Protein AF-0000000076796412 (afdb_homodimer)

Radius of gyration: 19.04 Å; Cα contacts (8 Å, |Δi|>4): 740; chains: 2; bounding box: 42×54×44 Å

Structure (mmCIF, N/CA/C/O backbone):
data_AF-0000000076796412-model_v1
#
loop_
_entity.id
_entity.type
_entity.pdbx_description
1 polymer 'CREG-like beta-barrel domain-containing protein'
#
loop_
_atom_site.group_PDB
_atom_site.id
_atom_site.type_symbol
_atom_site.label_atom_id
_atom_site.label_alt_id
_atom_site.label_comp_id
_atom_site.label_asym_id
_atom_site.label_entity_id
_atom_site.label_seq_id
_atom_site.pdbx_PDB_ins_code
_atom_site.Cartn_x
_atom_site.Cartn_y
_atom_site.Cartn_z
_atom_site.occupanc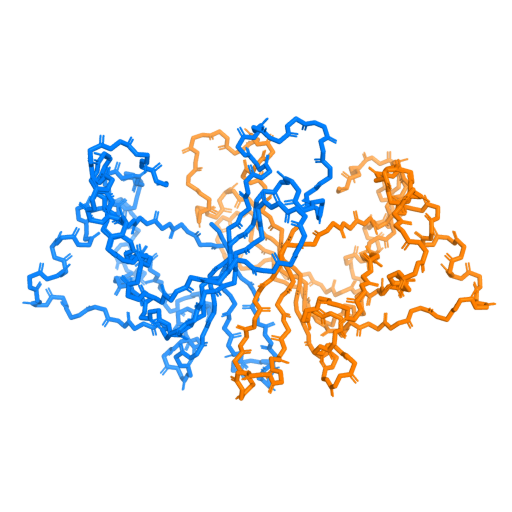y
_atom_site.B_iso_or_equiv
_atom_site.auth_seq_id
_atom_site.auth_comp_id
_atom_site.auth_asym_id
_atom_site.auth_atom_id
_atom_site.pdbx_PDB_model_num
ATOM 1 N N . GLY A 1 1 ? 1.766 3.371 6.395 1 97.88 1 GLY A N 1
ATOM 2 C CA . GLY A 1 1 ? 0.975 2.682 5.391 1 97.88 1 GLY A CA 1
ATOM 3 C C . GLY A 1 1 ? 1.394 3.018 3.969 1 97.88 1 GLY A C 1
ATOM 4 O O . GLY A 1 1 ? 2.555 3.344 3.721 1 97.88 1 GLY A O 1
ATOM 5 N N . THR A 1 2 ? 0.498 2.688 3 1 98.81 2 THR A N 1
ATOM 6 C CA . THR A 1 2 ? 0.72 2.988 1.59 1 98.81 2 THR A CA 1
ATOM 7 C C . THR A 1 2 ? -0.433 3.812 1.023 1 98.81 2 THR A C 1
ATOM 9 O O . THR A 1 2 ? -1.6 3.537 1.311 1 98.81 2 THR A O 1
ATOM 12 N N . SER A 1 3 ? -0.085 4.844 0.32 1 98.88 3 SER A N 1
ATOM 13 C CA . SER A 1 3 ? -1.086 5.684 -0.329 1 98.88 3 SER A CA 1
ATOM 14 C C . SER A 1 3 ? -0.836 5.781 -1.83 1 98.88 3 SER A C 1
ATOM 16 O O . SER A 1 3 ? 0.108 6.445 -2.266 1 98.88 3 SER A O 1
ATOM 18 N N . PRO A 1 4 ? -1.664 5.137 -2.598 1 98.94 4 PRO A N 1
ATOM 19 C CA . PRO A 1 4 ? -1.533 5.254 -4.051 1 98.94 4 PRO A CA 1
ATOM 20 C C . PRO A 1 4 ? -2.238 6.488 -4.609 1 98.94 4 PRO A C 1
ATOM 22 O O . PRO A 1 4 ? -3.273 6.902 -4.086 1 98.94 4 PRO A O 1
ATOM 25 N N . THR A 1 5 ? -1.705 7.059 -5.621 1 98.88 5 THR A N 1
ATOM 26 C CA . THR A 1 5 ? -2.275 8.18 -6.355 1 98.88 5 THR A CA 1
ATOM 27 C C . THR A 1 5 ? -2.418 7.848 -7.836 1 98.88 5 THR A C 1
ATOM 29 O O . THR A 1 5 ? -1.925 6.812 -8.297 1 98.88 5 THR A O 1
ATOM 32 N N . ILE A 1 6 ? -3.209 8.633 -8.523 1 98.69 6 ILE A N 1
ATOM 33 C CA . ILE A 1 6 ? -3.279 8.555 -9.984 1 98.69 6 ILE A CA 1
ATOM 34 C C . ILE A 1 6 ? -2.057 9.227 -10.594 1 98.69 6 ILE A C 1
ATOM 36 O O . ILE A 1 6 ? -1.914 10.453 -10.516 1 98.69 6 ILE A O 1
ATOM 40 N N . SER A 1 7 ? -1.205 8.469 -11.242 1 98.69 7 SER A N 1
ATOM 41 C CA . SER A 1 7 ? 0.1 8.969 -11.656 1 98.69 7 SER A CA 1
ATOM 42 C C . SER A 1 7 ? -0.014 9.828 -12.914 1 98.69 7 SER A C 1
ATOM 44 O O . SER A 1 7 ? -0.487 9.359 -13.953 1 98.69 7 SER A O 1
ATOM 46 N N . SER A 1 8 ? 0.47 11.031 -12.844 1 97.44 8 SER A N 1
ATOM 47 C CA . SER A 1 8 ? 0.56 11.875 -14.031 1 97.44 8 SER A CA 1
ATOM 48 C C . SER A 1 8 ? 1.66 11.391 -14.969 1 97.44 8 SER A C 1
ATOM 50 O O . SER A 1 8 ? 1.546 11.531 -16.188 1 97.44 8 SER A O 1
ATOM 52 N N . ASP A 1 9 ? 2.697 10.727 -14.5 1 96.19 9 ASP A N 1
ATOM 53 C CA . ASP A 1 9 ? 3.852 10.266 -15.266 1 96.19 9 ASP A CA 1
ATOM 54 C C . ASP A 1 9 ? 3.547 8.953 -15.984 1 96.19 9 ASP A C 1
ATOM 56 O O . ASP A 1 9 ? 4.215 8.602 -16.953 1 96.19 9 ASP A O 1
ATOM 60 N N . LEU A 1 10 ? 2.582 8.219 -15.438 1 97.56 10 LEU A N 1
ATOM 61 C CA . LEU A 1 10 ? 2.336 6.871 -15.938 1 97.56 10 LEU A CA 1
ATOM 62 C C . LEU A 1 10 ? 0.926 6.75 -16.5 1 97.56 10 LEU A C 1
ATOM 64 O O . LEU A 1 10 ? 0.252 5.738 -16.281 1 97.56 10 LEU A O 1
ATOM 68 N N . SER A 1 11 ? 0.426 7.828 -17.062 1 96.06 11 SER A N 1
ATOM 69 C CA . SER A 1 11 ? -0.825 7.863 -17.812 1 96.06 11 SER A CA 1
ATOM 70 C C . SER A 1 11 ? -1.998 7.402 -16.969 1 96.06 11 SER A C 1
ATOM 72 O O . SER A 1 11 ? -2.844 6.633 -17.422 1 96.06 11 SER A O 1
ATOM 74 N N . GLY A 1 12 ? -1.972 7.73 -15.664 1 97.69 12 GLY A N 1
ATOM 75 C CA . GLY A 1 12 ? -3.123 7.504 -14.812 1 97.69 12 GLY A CA 1
ATOM 76 C C . GLY A 1 12 ? -3.043 6.203 -14.031 1 97.69 12 GLY A C 1
ATOM 77 O O . GLY A 1 12 ? -3.949 5.875 -13.266 1 97.69 12 GLY A O 1
ATOM 78 N N . ALA A 1 13 ? -1.956 5.41 -14.211 1 98.31 13 ALA A N 1
ATOM 79 C CA . ALA A 1 13 ? -1.797 4.18 -13.438 1 98.31 13 ALA A CA 1
ATOM 80 C C . ALA A 1 13 ? -1.696 4.477 -11.945 1 98.31 13 ALA A C 1
ATOM 82 O O . ALA A 1 13 ? -1.196 5.531 -11.547 1 98.31 13 ALA A O 1
ATOM 83 N N . PRO A 1 14 ? -2.266 3.561 -11.109 1 98.81 14 PRO A N 1
ATOM 84 C CA . PRO A 1 14 ? -2.053 3.762 -9.68 1 98.81 14 PRO A CA 1
ATOM 85 C C . PRO A 1 14 ? -0.583 3.666 -9.281 1 98.81 14 PRO A C 1
ATOM 87 O O . PRO A 1 14 ? 0.096 2.699 -9.633 1 98.81 14 PRO A O 1
ATOM 90 N N . PHE A 1 15 ? -0.079 4.652 -8.688 1 98.88 15 PHE A N 1
ATOM 91 C CA . PHE A 1 15 ? 1.275 4.668 -8.148 1 98.88 15 PHE A CA 1
ATOM 92 C C . PHE A 1 15 ? 1.254 4.602 -6.629 1 98.88 15 PHE A C 1
ATOM 94 O O . PHE A 1 15 ? 0.892 5.578 -5.969 1 98.88 15 PHE A O 1
ATOM 101 N N . GLY A 1 16 ? 1.587 3.473 -6.043 1 98.88 16 GLY A N 1
ATOM 102 C CA . GLY A 1 16 ? 1.681 3.318 -4.602 1 98.88 16 GLY A CA 1
ATOM 103 C C . GLY A 1 16 ? 2.963 3.889 -4.02 1 98.88 16 GLY A C 1
ATOM 104 O O . GLY A 1 16 ? 4.012 3.854 -4.668 1 98.88 16 GLY A O 1
ATOM 105 N N . ASN A 1 17 ? 2.885 4.359 -2.812 1 98.88 17 ASN A N 1
ATOM 106 C CA . ASN A 1 17 ? 4.062 4.859 -2.109 1 98.88 17 ASN A CA 1
ATOM 107 C C . ASN A 1 17 ? 3.908 4.73 -0.597 1 98.88 17 ASN A C 1
ATOM 109 O O . ASN A 1 17 ? 2.795 4.797 -0.073 1 98.88 17 ASN A O 1
ATOM 113 N N . VAL A 1 18 ? 5.02 4.484 0.052 1 98.88 18 VAL A N 1
ATOM 114 C CA . VAL A 1 18 ? 5.039 4.422 1.51 1 98.88 18 VAL A CA 1
ATOM 115 C C . VAL A 1 18 ? 4.93 5.832 2.088 1 98.88 18 VAL A C 1
ATOM 117 O O . VAL A 1 18 ? 5.66 6.734 1.674 1 98.88 18 VAL A O 1
ATOM 120 N N . VAL A 1 19 ? 4.012 6 2.967 1 98.88 19 VAL A N 1
ATOM 121 C CA . VAL A 1 19 ? 3.859 7.285 3.641 1 98.88 19 VAL A CA 1
ATOM 122 C C . VAL A 1 19 ? 3.684 7.062 5.141 1 98.88 19 VAL A C 1
ATOM 124 O O . VAL A 1 19 ? 3.053 6.094 5.562 1 98.88 19 VAL A O 1
ATOM 127 N N . SER A 1 20 ? 4.281 7.965 5.914 1 98.69 20 SER A N 1
ATOM 128 C CA . SER A 1 20 ? 4.004 8.047 7.344 1 98.69 20 SER A CA 1
ATOM 129 C C . SER A 1 20 ? 2.771 8.906 7.617 1 98.69 20 SER A C 1
ATOM 131 O O . SER A 1 20 ? 2.422 9.773 6.82 1 98.69 20 SER A O 1
ATOM 133 N N . TYR A 1 21 ? 2.123 8.617 8.75 1 98.62 21 TYR A N 1
ATOM 134 C CA . TYR A 1 21 ? 0.886 9.336 9.031 1 98.62 21 TYR A CA 1
ATOM 135 C C . TYR A 1 21 ? 0.676 9.484 10.531 1 98.62 21 TYR A C 1
ATOM 137 O O . TYR A 1 21 ? 1.357 8.836 11.328 1 98.62 21 TYR A O 1
ATOM 145 N N . SER A 1 22 ? -0.128 10.352 10.883 1 98.06 22 SER A N 1
ATOM 146 C CA . SER A 1 22 ? -0.681 10.469 12.227 1 98.06 22 SER A CA 1
ATOM 147 C C . SER A 1 22 ? -2.127 10.945 12.195 1 98.06 22 SER A C 1
ATOM 149 O O . SER A 1 22 ? -2.494 11.766 11.344 1 98.06 22 SER A O 1
ATOM 151 N N . ASP A 1 23 ? -2.932 10.367 13 1 96.62 23 ASP A N 1
ATOM 152 C CA . ASP A 1 23 ? -4.32 10.812 13.07 1 96.62 23 ASP A CA 1
ATOM 153 C C . ASP A 1 23 ? -4.621 11.461 14.422 1 96.62 23 ASP A C 1
ATOM 155 O O . ASP A 1 23 ? -5.777 11.547 14.828 1 96.62 23 ASP A O 1
ATOM 159 N N . GLY A 1 24 ? -3.602 11.898 15.125 1 94.31 24 GLY A N 1
ATOM 160 C CA . GLY A 1 24 ? -3.691 12.539 16.422 1 94.31 24 GLY A CA 1
ATOM 161 C C . GLY A 1 24 ? -2.463 12.312 17.281 1 94.31 24 GLY A C 1
ATOM 162 O O . GLY A 1 24 ? -1.571 11.539 16.922 1 94.31 24 GLY A O 1
ATOM 163 N N . VAL A 1 25 ? -2.377 13.008 18.344 1 93.25 25 VAL A N 1
ATOM 164 C CA . VAL A 1 25 ? -1.295 12.781 19.297 1 93.25 25 VAL A CA 1
ATOM 165 C C . VAL A 1 25 ? -1.477 11.422 19.984 1 93.25 25 VAL A C 1
ATOM 167 O O . VAL A 1 25 ? -2.582 10.875 20 1 93.25 25 VAL A O 1
ATOM 170 N N . PRO A 1 26 ? -0.319 10.867 20.453 1 85.44 26 PRO A N 1
ATOM 171 C CA . PRO A 1 26 ? -0.445 9.555 21.109 1 85.44 26 PRO A CA 1
ATOM 172 C C . PRO A 1 26 ? -1.558 9.523 22.156 1 85.44 26 PRO A C 1
ATOM 174 O O . PRO A 1 26 ? -1.627 10.398 23.016 1 85.44 26 PRO A O 1
ATOM 177 N N . GLY A 1 27 ? -2.459 8.602 21.969 1 83.06 27 GLY A N 1
ATOM 178 C CA . GLY A 1 27 ? -3.551 8.43 22.906 1 83.06 27 GLY A CA 1
ATOM 179 C C . GLY A 1 27 ? -4.789 9.227 22.547 1 83.06 27 GLY A C 1
ATOM 180 O O . GLY A 1 27 ? -5.828 9.109 23.203 1 83.06 27 GLY A O 1
ATOM 181 N N . GLU A 1 28 ? -4.707 10.078 21.547 1 87.19 28 GLU A N 1
ATOM 182 C CA . GLU A 1 28 ? -5.828 10.922 21.141 1 87.19 28 GLU A CA 1
ATOM 183 C C . GLU A 1 28 ? -6 10.914 19.625 1 87.19 28 GLU A C 1
ATOM 185 O O . GLU A 1 28 ? -5.891 11.961 18.984 1 87.19 28 GLU A O 1
ATOM 190 N N . SER A 1 29 ? -6.395 9.773 19.078 1 87.81 29 SER A N 1
ATOM 191 C CA . SER A 1 29 ? -6.645 9.68 17.641 1 87.81 29 SER A CA 1
ATOM 192 C C . SER A 1 29 ? -7.996 10.273 17.266 1 87.81 29 SER A C 1
ATOM 194 O O . SER A 1 29 ? -8.977 10.102 18 1 87.81 29 SER A O 1
ATOM 196 N N . HIS A 1 30 ? -8.055 11.055 16.156 1 88.69 30 HIS A N 1
ATOM 197 C CA . HIS A 1 30 ? -9.305 11.633 15.68 1 88.69 30 HIS A CA 1
ATOM 198 C C . HIS A 1 30 ? -9.781 10.953 14.398 1 88.69 30 HIS A C 1
ATOM 200 O O . HIS A 1 30 ? -10.828 11.312 13.852 1 88.69 30 HIS A O 1
ATOM 206 N N . GLY A 1 31 ? -9.039 10.055 13.914 1 91.56 31 GLY A N 1
ATOM 207 C CA . GLY A 1 31 ? -9.484 9.227 12.797 1 91.56 31 GLY A CA 1
ATOM 208 C C . GLY A 1 31 ? -9.062 9.773 11.445 1 91.56 31 GLY A C 1
ATOM 209 O O . GLY A 1 31 ? -8.984 9.031 10.469 1 91.56 31 GLY A O 1
ATOM 210 N N . ILE A 1 32 ? -8.766 11.047 11.352 1 95 32 ILE A N 1
ATOM 211 C CA . ILE A 1 32 ? -8.352 11.656 10.094 1 95 32 ILE A CA 1
ATOM 212 C C . ILE A 1 32 ? -6.844 11.508 9.914 1 95 32 ILE A C 1
ATOM 214 O O . ILE A 1 32 ? -6.062 12.07 10.688 1 95 32 ILE A O 1
ATOM 218 N N . PRO A 1 33 ? -6.414 10.82 8.914 1 98 33 PRO A N 1
ATOM 219 C CA . PRO A 1 33 ? -4.969 10.711 8.688 1 98 33 PRO A CA 1
ATOM 220 C C . PRO A 1 33 ? -4.359 11.992 8.117 1 98 33 PRO A C 1
ATOM 222 O O . PRO A 1 33 ? -4.887 12.547 7.152 1 98 33 PRO A O 1
ATOM 225 N N . TYR A 1 34 ? -3.303 12.438 8.75 1 98.81 34 TYR A N 1
ATOM 226 C CA . TYR A 1 34 ? -2.473 13.531 8.25 1 98.81 34 TYR A CA 1
ATOM 227 C C . TYR A 1 34 ? -1.143 13.008 7.719 1 98.81 34 TYR A C 1
ATOM 229 O O . TYR A 1 34 ? -0.608 12.016 8.234 1 98.81 34 TYR A O 1
ATOM 237 N N . PHE A 1 35 ? -0.619 13.695 6.73 1 98.94 35 PHE A N 1
ATOM 238 C CA . PHE A 1 35 ? 0.631 13.336 6.07 1 98.94 35 PHE A CA 1
ATOM 239 C C . PHE A 1 35 ? 1.522 14.562 5.902 1 98.94 35 PHE A C 1
ATOM 241 O O . PHE A 1 35 ? 1.028 15.688 5.797 1 98.94 35 PHE A O 1
ATOM 248 N N . TYR A 1 36 ? 2.787 14.359 5.914 1 98.94 36 TYR A N 1
ATOM 249 C CA . TYR A 1 36 ? 3.789 15.383 5.648 1 98.94 36 TYR A CA 1
ATOM 250 C C . TYR A 1 36 ? 4.559 15.078 4.371 1 98.94 36 TYR A C 1
ATOM 252 O O . TYR A 1 36 ? 5.496 14.273 4.379 1 98.94 36 TYR A O 1
ATOM 260 N N . LEU A 1 37 ? 4.176 15.781 3.236 1 98.81 37 LEU A N 1
ATOM 261 C CA . LEU A 1 37 ? 4.605 15.375 1.902 1 98.81 37 LEU A CA 1
ATOM 262 C C . LEU A 1 37 ? 5.211 16.547 1.146 1 98.81 37 LEU A C 1
ATOM 264 O O . LEU A 1 37 ? 4.961 17.719 1.489 1 98.81 37 LEU A O 1
ATOM 268 N N . THR A 1 38 ? 5.98 16.234 0.159 1 98.69 38 THR A N 1
ATOM 269 C CA . THR A 1 38 ? 6.605 17.219 -0.723 1 98.69 38 THR A CA 1
ATOM 270 C C . THR A 1 38 ? 6.375 16.859 -2.186 1 98.69 38 THR A C 1
ATOM 272 O O . THR A 1 38 ? 6.328 15.672 -2.535 1 98.69 38 THR A O 1
ATOM 275 N N . THR A 1 39 ? 6.32 17.875 -3.029 1 97.88 39 THR A N 1
ATOM 276 C CA . THR A 1 39 ? 6.09 17.641 -4.449 1 97.88 39 THR A CA 1
ATOM 277 C C . THR A 1 39 ? 7.355 17.109 -5.121 1 97.88 39 THR A C 1
ATOM 279 O O . THR A 1 39 ? 7.332 16.734 -6.293 1 97.88 39 THR A O 1
ATOM 282 N N . LEU A 1 40 ? 8.445 16.984 -4.395 1 97.44 40 LEU A N 1
ATOM 283 C CA . LEU A 1 40 ? 9.609 16.266 -4.902 1 97.44 40 LEU A CA 1
ATOM 284 C C . LEU A 1 40 ? 9.305 14.773 -5.023 1 97.44 40 LEU A C 1
ATOM 286 O O . LEU A 1 40 ? 10.031 14.047 -5.707 1 97.44 40 LEU A O 1
ATOM 290 N N . ASP A 1 41 ? 8.328 14.391 -4.371 1 97.62 41 ASP A N 1
ATOM 291 C CA . ASP A 1 41 ? 7.816 13.023 -4.441 1 97.62 41 ASP A CA 1
ATOM 292 C C . ASP A 1 41 ? 6.582 12.945 -5.336 1 97.62 41 ASP A C 1
ATOM 294 O O . ASP A 1 41 ? 5.727 13.828 -5.301 1 97.62 41 ASP A O 1
ATOM 298 N N . PRO A 1 42 ? 6.414 11.836 -6.098 1 98.38 42 PRO A N 1
ATOM 299 C CA . PRO A 1 42 ? 5.266 11.719 -7 1 98.38 42 PRO A CA 1
ATOM 300 C C . PRO A 1 42 ? 3.93 11.797 -6.27 1 98.38 42 PRO A C 1
ATOM 302 O O . PRO A 1 42 ? 2.949 12.312 -6.816 1 98.38 42 PRO A O 1
ATOM 305 N N . THR A 1 43 ? 3.824 11.289 -5.023 1 98.75 43 THR A N 1
ATOM 306 C CA . THR A 1 43 ? 2.555 11.203 -4.309 1 98.75 43 THR A CA 1
ATOM 307 C C . THR A 1 43 ? 1.903 12.578 -4.195 1 98.75 43 THR A C 1
ATOM 309 O O . THR A 1 43 ? 0.758 12.766 -4.609 1 98.75 43 THR A O 1
ATOM 312 N N . ALA A 1 44 ? 2.672 13.523 -3.678 1 98.69 44 ALA A N 1
ATOM 313 C CA . ALA A 1 44 ? 2.129 14.867 -3.508 1 98.69 44 ALA A CA 1
ATOM 314 C C . ALA A 1 44 ? 1.872 15.531 -4.859 1 98.69 44 ALA A C 1
ATOM 316 O O . ALA A 1 44 ? 0.841 16.188 -5.051 1 98.69 44 ALA A O 1
ATOM 317 N N . ARG A 1 45 ? 2.812 15.352 -5.785 1 98.5 45 ARG A N 1
ATOM 318 C CA . ARG A 1 45 ? 2.648 15.93 -7.113 1 98.5 45 ARG A CA 1
ATOM 319 C C . ARG A 1 45 ? 1.389 15.398 -7.789 1 98.5 45 ARG A C 1
ATOM 321 O O . ARG A 1 45 ? 0.602 16.172 -8.344 1 98.5 45 ARG A O 1
ATOM 328 N N . ASP A 1 46 ? 1.215 14.109 -7.781 1 98.81 46 ASP A N 1
ATOM 329 C CA . ASP A 1 46 ? 0.037 13.477 -8.367 1 98.81 46 ASP A CA 1
ATOM 330 C C . ASP A 1 46 ? -1.243 13.977 -7.703 1 98.81 46 ASP A C 1
ATOM 332 O O . ASP A 1 46 ? -2.23 14.258 -8.383 1 98.81 46 ASP A O 1
ATOM 336 N N . ALA A 1 47 ? -1.224 14.102 -6.367 1 98.69 47 ALA A N 1
ATOM 337 C CA . ALA A 1 47 ? -2.408 14.492 -5.605 1 98.69 47 ALA A CA 1
ATOM 338 C C . ALA A 1 47 ? -2.855 15.906 -5.977 1 98.69 47 ALA A C 1
ATOM 340 O O . ALA A 1 47 ? -4.051 16.203 -5.957 1 98.69 47 A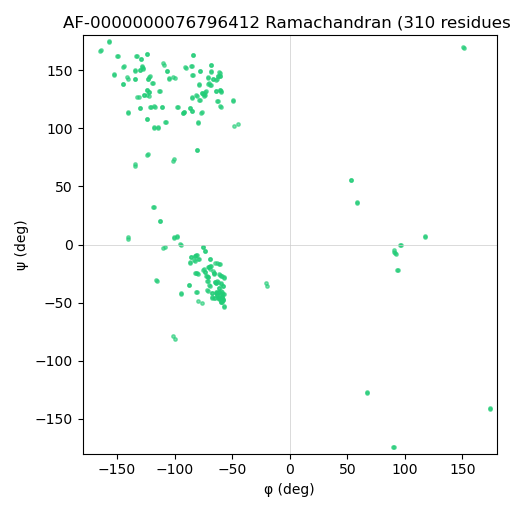LA A O 1
ATOM 341 N N . LEU A 1 48 ? -1.897 16.734 -6.293 1 98.5 48 LEU A N 1
ATOM 342 C CA . LEU A 1 48 ? -2.227 18.109 -6.664 1 98.5 48 LEU A CA 1
ATOM 343 C C . LEU A 1 48 ? -2.912 18.156 -8.023 1 98.5 48 LEU A C 1
ATOM 345 O O . LEU A 1 48 ? -3.584 19.141 -8.352 1 98.5 48 LEU A O 1
ATOM 349 N N . GLU A 1 49 ? -2.768 17.094 -8.859 1 98.44 49 GLU A N 1
ATOM 350 C CA . GLU A 1 49 ? -3.408 17.016 -10.164 1 98.44 49 GLU A CA 1
ATOM 351 C C . GLU A 1 49 ? -4.738 16.266 -10.086 1 98.44 49 GLU A C 1
ATOM 353 O O . GLU A 1 49 ? -5.711 16.656 -10.734 1 98.44 49 GLU A O 1
ATOM 358 N N . ASP A 1 50 ? -4.82 15.234 -9.391 1 98.75 50 ASP A N 1
ATOM 359 C CA . ASP A 1 50 ? -5.996 14.414 -9.109 1 98.75 50 ASP A CA 1
ATOM 360 C C . ASP A 1 50 ? -6.004 13.945 -7.656 1 98.75 50 ASP A C 1
ATOM 362 O O . ASP A 1 50 ? -5.164 13.133 -7.258 1 98.75 50 ASP A O 1
ATOM 366 N N . GLU A 1 51 ? -6.941 14.367 -6.828 1 98.88 51 GLU A N 1
ATOM 367 C CA . GLU A 1 51 ? -6.902 14.227 -5.379 1 98.88 51 GLU A CA 1
ATOM 368 C C . GLU A 1 51 ? -7.32 12.82 -4.953 1 98.88 51 GLU A C 1
ATOM 370 O O . GLU A 1 51 ? -7.195 12.461 -3.779 1 98.88 51 GLU A O 1
ATOM 375 N N . ARG A 1 52 ? -7.887 12.031 -5.898 1 98.88 52 ARG A N 1
ATOM 376 C CA . ARG A 1 52 ? -8.383 10.711 -5.527 1 98.88 52 ARG A CA 1
ATOM 377 C C . ARG A 1 52 ? -7.242 9.805 -5.074 1 98.88 52 ARG A C 1
ATOM 379 O O . ARG A 1 52 ? -6.188 9.766 -5.707 1 98.88 52 ARG A O 1
ATOM 386 N N . THR A 1 53 ? -7.406 9.133 -3.969 1 98.88 53 THR A N 1
ATOM 387 C CA . THR A 1 53 ? -6.391 8.266 -3.381 1 98.88 53 THR A CA 1
ATOM 388 C C . THR A 1 53 ? -7.035 7.227 -2.463 1 98.88 53 THR A C 1
ATOM 390 O O . THR A 1 53 ? -8.258 7.184 -2.332 1 98.88 53 THR A O 1
ATOM 393 N N . SER A 1 54 ? -6.316 6.312 -1.941 1 98.88 54 SER A N 1
ATOM 394 C CA . SER A 1 54 ? -6.617 5.465 -0.792 1 98.88 54 SER A CA 1
ATOM 395 C C . SER A 1 54 ? -5.438 5.406 0.174 1 98.88 54 SER A C 1
ATOM 397 O O . SER A 1 54 ? -4.344 5.879 -0.142 1 98.88 54 SER A O 1
ATOM 399 N N . PHE A 1 55 ? -5.637 5.027 1.293 1 98.94 55 PHE A N 1
ATOM 400 C CA . PHE A 1 55 ? -4.629 4.773 2.314 1 98.94 55 PHE A CA 1
ATOM 401 C C . PHE A 1 55 ? -4.832 3.4 2.945 1 98.94 55 PHE A C 1
ATOM 403 O O . PHE A 1 55 ? -5.891 3.123 3.514 1 98.94 55 PHE A O 1
ATOM 410 N N . THR A 1 56 ? -3.861 2.535 2.793 1 98.94 56 THR A N 1
ATOM 411 C CA . THR A 1 56 ? -3.988 1.138 3.191 1 98.94 56 THR A CA 1
ATOM 412 C C . THR A 1 56 ? -3.055 0.82 4.355 1 98.94 56 THR A C 1
ATOM 414 O O . THR A 1 56 ? -1.88 1.193 4.336 1 98.94 56 THR A O 1
ATOM 417 N N . LEU A 1 57 ? -3.592 0.179 5.359 1 98.25 57 LEU A N 1
ATOM 418 C CA . LEU A 1 57 ? -2.881 -0.266 6.551 1 98.25 57 LEU A CA 1
ATOM 419 C C . LEU A 1 57 ? -3.033 -1.771 6.746 1 98.25 57 LEU A C 1
ATOM 421 O O . LEU A 1 57 ? -4.094 -2.332 6.469 1 98.25 57 LEU A O 1
ATOM 425 N N . SER A 1 58 ? -1.965 -2.365 7.191 1 98.5 58 SER A N 1
ATOM 426 C CA . SER A 1 58 ? -1.958 -3.787 7.52 1 98.5 58 SER A CA 1
ATOM 427 C C . SER A 1 58 ? -1.63 -4.012 8.992 1 98.5 58 SER A C 1
ATOM 429 O O . SER A 1 58 ? -0.745 -3.352 9.547 1 98.5 58 SER A O 1
ATOM 431 N N . GLU A 1 59 ? -2.293 -4.918 9.648 1 98.06 59 GLU A N 1
ATOM 432 C CA . GLU A 1 59 ? -1.988 -5.324 11.023 1 98.06 59 GLU A CA 1
ATOM 433 C C . GLU A 1 59 ? -0.717 -6.168 11.078 1 98.06 59 GLU A C 1
ATOM 435 O O . GLU A 1 59 ? -0.018 -6.18 12.094 1 98.06 59 GLU A O 1
ATOM 440 N N . PHE A 1 60 ? -0.345 -6.797 10.023 1 97.81 60 PHE A N 1
ATOM 441 C CA . PHE A 1 60 ? 0.648 -7.863 10.008 1 97.81 60 PHE A CA 1
ATOM 442 C C . PHE A 1 60 ? 1.975 -7.379 10.578 1 97.81 60 PHE A C 1
ATOM 444 O O . PHE A 1 60 ? 2.582 -8.055 11.414 1 97.81 60 PHE A O 1
ATOM 451 N N . PRO A 1 61 ? 2.402 -6.16 10.211 1 95.56 61 PRO A N 1
ATOM 452 C CA . PRO A 1 61 ? 3.719 -5.734 10.688 1 95.56 61 PRO A CA 1
ATOM 453 C C . PRO A 1 61 ? 3.742 -5.473 12.195 1 95.56 61 PRO A C 1
ATOM 455 O O . PRO A 1 61 ? 4.816 -5.336 12.781 1 95.56 61 PRO A O 1
ATOM 458 N N . LEU A 1 62 ? 2.578 -5.406 12.797 1 94.25 62 LEU A N 1
ATOM 459 C CA . LEU A 1 62 ? 2.512 -5.188 14.234 1 94.25 62 LEU A CA 1
ATOM 460 C C . LEU A 1 62 ? 2.893 -6.457 15 1 94.25 62 LEU A C 1
ATOM 462 O O . LEU A 1 62 ? 3.168 -6.406 16.203 1 94.25 62 LEU A O 1
ATOM 466 N N . GLY A 1 63 ? 2.787 -7.621 14.32 1 95.12 63 GLY A N 1
ATOM 467 C CA . GLY A 1 63 ? 3.137 -8.883 14.945 1 95.12 63 GLY A CA 1
ATOM 468 C C . GLY A 1 63 ? 1.967 -9.555 15.641 1 95.12 63 GLY A C 1
ATOM 469 O O . GLY A 1 63 ? 2.062 -10.703 16.062 1 95.12 63 GLY A O 1
ATOM 470 N N . THR A 1 64 ? 0.863 -8.883 15.703 1 97.25 64 THR A N 1
ATOM 471 C CA . THR A 1 64 ? -0.259 -9.367 16.5 1 97.25 64 THR A CA 1
ATOM 472 C C . THR A 1 64 ? -1.028 -10.445 15.734 1 97.25 64 THR A C 1
ATOM 474 O O . THR A 1 64 ? -1.852 -11.156 16.328 1 97.25 64 THR A O 1
ATOM 477 N N . CYS A 1 65 ? -0.746 -10.656 14.5 1 97.56 65 CYS A N 1
ATOM 478 C CA . CYS A 1 65 ? -1.406 -11.695 13.719 1 97.56 65 CYS A CA 1
ATOM 479 C C . CYS A 1 65 ? -0.714 -13.039 13.898 1 97.56 65 CYS A C 1
ATOM 481 O O . CYS A 1 65 ? -1.217 -14.07 13.438 1 97.56 65 CYS A O 1
ATOM 483 N N . GLY A 1 66 ? 0.472 -13.031 14.523 1 96 66 GLY A N 1
ATOM 484 C CA . GLY A 1 66 ? 1.234 -14.266 14.664 1 96 66 GLY A CA 1
ATOM 485 C C . GLY A 1 66 ? 1.745 -14.797 13.336 1 96 66 GLY A C 1
ATOM 486 O O . GLY A 1 66 ? 2.391 -14.078 12.578 1 96 66 GLY A O 1
ATOM 487 N N . LYS A 1 67 ? 1.435 -16.062 13.086 1 95.81 67 LYS A N 1
ATOM 488 C CA . LYS A 1 67 ? 1.945 -16.719 11.883 1 95.81 67 LYS A CA 1
ATOM 489 C C . LYS A 1 67 ? 0.905 -16.719 10.773 1 95.81 67 LYS A C 1
ATOM 491 O O . LYS A 1 67 ? 1.126 -17.297 9.703 1 95.81 67 LYS A O 1
ATOM 496 N N . VAL A 1 68 ? -0.182 -16.016 11.039 1 97.69 68 VAL A N 1
ATOM 497 C CA . VAL A 1 68 ? -1.272 -15.969 10.078 1 97.69 68 VAL A CA 1
ATOM 498 C C . VAL A 1 68 ? -0.849 -15.148 8.859 1 97.69 68 VAL A C 1
ATOM 500 O O . VAL A 1 68 ? -0.178 -14.125 9 1 97.69 68 VAL A O 1
ATOM 503 N N . ASP A 1 69 ? -1.22 -15.633 7.664 1 98.44 69 ASP A N 1
ATOM 504 C CA . ASP A 1 69 ? -0.895 -14.914 6.438 1 98.44 69 ASP A CA 1
ATOM 505 C C . ASP A 1 69 ? -1.537 -13.523 6.43 1 98.44 69 ASP A C 1
ATOM 507 O O . ASP A 1 69 ? -2.689 -13.367 6.836 1 98.44 69 ASP A O 1
ATOM 511 N N . PRO A 1 70 ? -0.85 -12.531 5.84 1 98.06 70 PRO A N 1
ATOM 512 C CA . PRO A 1 70 ? -1.391 -11.172 5.797 1 98.06 70 PRO A CA 1
ATOM 513 C C . PRO A 1 70 ? -2.717 -11.086 5.043 1 98.06 70 PRO A C 1
ATOM 515 O O . PRO A 1 70 ? -3.521 -10.188 5.301 1 98.06 70 PRO A O 1
ATOM 518 N N . GLU A 1 71 ? -2.996 -12 4.102 1 98.44 71 GLU A N 1
ATOM 519 C CA . GLU A 1 71 ? -4.23 -11.969 3.322 1 98.44 71 GLU A CA 1
ATOM 520 C C . GLU A 1 71 ? -5.359 -12.703 4.043 1 98.44 71 GLU A C 1
ATOM 522 O O . GLU A 1 71 ? -6.523 -12.594 3.66 1 98.44 71 GLU A O 1
ATOM 527 N N . ASN A 1 72 ? -4.934 -13.508 5.086 1 98.5 72 ASN A N 1
ATOM 528 C CA . ASN A 1 72 ? -5.973 -14.156 5.879 1 98.5 72 ASN A CA 1
ATOM 529 C C . ASN A 1 72 ? -6.887 -13.141 6.555 1 98.5 72 ASN A C 1
ATOM 531 O O . ASN A 1 72 ? -6.41 -12.188 7.164 1 98.5 72 ASN A O 1
ATOM 535 N N . PRO A 1 73 ? -8.227 -13.352 6.453 1 98.38 73 PRO A N 1
ATOM 536 C CA . PRO A 1 73 ? -9.172 -12.344 6.949 1 98.38 73 PRO A CA 1
ATOM 537 C C . PRO A 1 73 ? -9.023 -12.086 8.445 1 98.38 73 PRO A C 1
ATOM 539 O O . PRO A 1 73 ? -9.5 -11.062 8.953 1 98.38 73 PRO A O 1
ATOM 542 N N . THR A 1 74 ? -8.359 -12.977 9.203 1 98.44 74 THR A N 1
ATOM 543 C CA . THR A 1 74 ? -8.219 -12.766 10.641 1 98.44 74 THR A CA 1
ATOM 544 C C . THR A 1 74 ? -7.051 -11.836 10.938 1 98.44 74 THR A C 1
ATOM 546 O O . THR A 1 74 ? -6.875 -11.391 12.078 1 98.44 74 THR A O 1
ATOM 549 N N . CYS A 1 75 ? -6.195 -11.57 10.008 1 98.56 75 CYS A N 1
ATOM 550 C CA . CYS A 1 75 ? -5.219 -10.492 10.086 1 98.56 75 CYS A CA 1
ATOM 551 C C . CYS A 1 75 ? -5.773 -9.211 9.469 1 98.56 75 CYS A C 1
ATOM 553 O O . CYS A 1 75 ? -5.941 -9.125 8.25 1 98.56 75 CYS A O 1
ATOM 555 N N . ALA A 1 76 ? -5.984 -8.211 10.219 1 98.31 76 ALA A N 1
ATOM 556 C CA . ALA A 1 76 ? -6.789 -7.059 9.812 1 98.31 76 ALA A CA 1
ATOM 557 C C . ALA A 1 76 ? -6.059 -6.227 8.766 1 98.31 76 ALA A C 1
ATOM 559 O O . ALA A 1 76 ? -4.828 -6.129 8.781 1 98.31 76 ALA A O 1
ATOM 560 N N . LYS A 1 77 ? -6.785 -5.727 7.883 1 98.44 77 LYS A N 1
ATOM 561 C CA . LYS A 1 77 ? -6.34 -4.742 6.898 1 98.44 77 LYS A CA 1
ATOM 562 C C . LYS A 1 77 ? -7.414 -3.684 6.66 1 98.44 77 LYS A C 1
ATOM 564 O O . LYS A 1 77 ? -8.609 -3.984 6.68 1 98.44 77 LYS A O 1
ATOM 569 N N . LEU A 1 78 ? -6.996 -2.498 6.477 1 98.12 78 LEU A N 1
ATOM 570 C CA . LEU A 1 78 ? -7.863 -1.331 6.336 1 98.12 78 LEU A CA 1
ATOM 571 C C . LEU A 1 78 ? -7.465 -0.504 5.117 1 98.12 78 LEU A C 1
ATOM 573 O O . LEU A 1 78 ? -6.281 -0.225 4.91 1 98.12 78 LEU A O 1
ATOM 577 N N . THR A 1 79 ? -8.438 -0.266 4.297 1 98.75 79 THR A N 1
ATOM 578 C CA . THR A 1 79 ? -8.258 0.706 3.227 1 98.75 79 THR A CA 1
ATOM 579 C C . THR A 1 79 ? -9.273 1.837 3.342 1 98.75 79 THR A C 1
ATOM 581 O O . THR A 1 79 ? -10.484 1.594 3.34 1 98.75 79 THR A O 1
ATOM 584 N N . LEU A 1 80 ? -8.773 3.031 3.531 1 98.56 80 LEU A N 1
ATOM 585 C CA . LEU A 1 80 ? -9.562 4.258 3.486 1 98.56 80 LEU A CA 1
ATOM 586 C C . LEU A 1 80 ? -9.453 4.926 2.119 1 98.56 80 LEU A C 1
ATOM 588 O O . LEU A 1 80 ? -8.352 5.242 1.669 1 98.56 80 LEU A O 1
ATOM 592 N N . THR A 1 81 ? -10.586 5.051 1.426 1 98.62 81 THR A N 1
ATOM 593 C CA . THR A 1 81 ? -10.555 5.727 0.133 1 98.62 81 THR A CA 1
ATOM 594 C C . THR A 1 81 ? -11.148 7.129 0.242 1 98.62 81 THR A C 1
ATOM 596 O O . THR A 1 81 ? -12.078 7.355 1.015 1 98.62 81 THR A O 1
ATOM 599 N N . GLY A 1 82 ? -10.57 8.055 -0.478 1 98.81 82 GLY A N 1
ATOM 600 C CA . GLY A 1 82 ? -11.047 9.43 -0.483 1 98.81 82 GLY A CA 1
ATOM 601 C C . GLY A 1 82 ? -10.156 10.367 -1.273 1 98.81 82 GLY A C 1
ATOM 602 O O . GLY A 1 82 ? -9.727 10.039 -2.383 1 98.81 82 GLY A O 1
ATOM 603 N N . LYS A 1 83 ? -10 11.562 -0.734 1 98.88 83 LYS A N 1
ATOM 604 C CA . LYS A 1 83 ? -9.227 12.602 -1.407 1 98.88 83 LYS A CA 1
ATOM 605 C C . LYS A 1 83 ? -8.07 13.086 -0.534 1 98.88 83 LYS A C 1
ATOM 607 O O . LYS A 1 83 ? -8.242 13.312 0.666 1 98.88 83 LYS A O 1
ATOM 612 N N . LEU A 1 84 ? -6.941 13.141 -1.105 1 98.88 84 LEU A N 1
ATOM 613 C CA . LEU A 1 84 ? -5.766 13.727 -0.47 1 98.88 84 LEU A CA 1
ATOM 614 C C . LEU A 1 84 ? -5.73 15.242 -0.682 1 98.88 84 LEU A C 1
ATOM 616 O O . LEU A 1 84 ? -5.547 15.711 -1.808 1 98.88 84 LEU A O 1
ATOM 620 N N . LYS A 1 85 ? -5.859 16.016 0.426 1 98.75 85 LYS A N 1
ATOM 621 C CA . LYS A 1 85 ? -6 17.469 0.344 1 98.75 85 LYS A CA 1
ATOM 622 C C . LYS A 1 85 ? -4.895 18.172 1.122 1 98.75 85 LYS A C 1
ATOM 624 O O . LYS A 1 85 ? -4.512 17.719 2.207 1 98.75 85 LYS A O 1
ATOM 629 N N . VAL A 1 86 ? -4.438 19.328 0.58 1 98.75 86 VAL A N 1
ATOM 630 C CA . VAL A 1 86 ? -3.51 20.156 1.324 1 98.75 86 VAL A CA 1
ATOM 631 C C . VAL A 1 86 ? -4.246 20.859 2.467 1 98.75 86 VAL A C 1
ATOM 633 O O . VAL A 1 86 ? -5.352 21.375 2.279 1 98.75 86 VAL A O 1
ATOM 636 N N . VAL A 1 87 ? -3.68 20.797 3.639 1 98.75 87 VAL A N 1
ATOM 637 C CA . VAL A 1 87 ? -4.223 21.531 4.777 1 98.75 87 VAL A CA 1
ATOM 638 C C . VAL A 1 87 ? -3.768 22.984 4.715 1 98.75 87 VAL A C 1
ATOM 640 O O . VAL A 1 87 ? -2.576 23.266 4.562 1 98.75 87 VAL A O 1
ATOM 643 N N . ASP A 1 88 ? -4.727 23.906 4.812 1 98.31 88 ASP A N 1
ATOM 644 C CA . ASP A 1 88 ? -4.391 25.328 4.84 1 98.31 88 ASP A CA 1
ATOM 645 C C . ASP A 1 88 ? -3.498 25.656 6.035 1 98.31 88 ASP A C 1
ATOM 647 O O . ASP A 1 88 ? -3.924 25.531 7.184 1 98.31 88 ASP A O 1
ATOM 651 N N . HIS A 1 89 ? -2.303 26.141 5.773 1 96.25 89 HIS A N 1
ATOM 652 C CA . HIS A 1 89 ? -1.318 26.391 6.82 1 96.25 89 HIS A CA 1
ATOM 653 C C . HIS A 1 89 ? -1.795 27.484 7.77 1 96.25 89 HIS A C 1
ATOM 655 O O . HIS A 1 89 ? -1.273 27.609 8.883 1 96.25 89 HIS A O 1
ATOM 661 N N . LYS A 1 90 ? -2.816 28.266 7.367 1 96.94 90 LYS A N 1
ATOM 662 C CA . LYS A 1 90 ? -3.32 29.344 8.195 1 96.94 90 LYS A CA 1
ATOM 663 C C . LYS A 1 90 ? -4.508 28.891 9.039 1 96.94 90 LYS A C 1
ATOM 665 O O . LYS A 1 90 ? -5.02 29.656 9.859 1 96.94 90 LYS A O 1
ATOM 670 N N . SER A 1 91 ? -4.914 27.641 8.914 1 97.38 91 SER A N 1
ATOM 671 C CA . SER A 1 91 ? -6.082 27.125 9.633 1 97.38 91 SER A CA 1
ATOM 672 C C . SER A 1 91 ? -5.691 26.547 10.984 1 97.38 91 SER A C 1
ATOM 674 O O . SER A 1 91 ? -4.559 26.109 11.18 1 97.38 91 SER A O 1
ATOM 676 N N . PRO A 1 92 ? -6.602 26.578 11.938 1 96.69 92 PRO A N 1
ATOM 677 C CA . PRO A 1 92 ? -6.34 25.891 13.203 1 96.69 92 PRO A CA 1
ATOM 678 C C . PRO A 1 92 ? -6.031 24.406 13.016 1 96.69 92 PRO A C 1
ATOM 680 O O . PRO A 1 92 ? -5.285 23.828 13.805 1 96.69 92 PRO A O 1
ATOM 683 N N . GLU A 1 93 ? -6.539 23.797 11.984 1 97.19 93 GLU A N 1
ATOM 684 C CA . GLU A 1 93 ? -6.289 22.391 11.695 1 97.19 93 GLU A CA 1
ATOM 685 C C . GLU A 1 93 ? -4.812 22.141 11.414 1 97.19 93 GLU A C 1
ATOM 687 O O . GLU A 1 93 ? -4.285 21.062 11.734 1 97.19 93 GLU A O 1
ATOM 692 N N . ALA A 1 94 ? -4.18 23.094 10.867 1 98.19 94 ALA A N 1
ATOM 693 C CA . ALA A 1 94 ? -2.771 22.938 10.516 1 98.19 94 ALA A CA 1
ATOM 694 C C . ALA A 1 94 ? -1.921 22.719 11.766 1 98.19 94 ALA A C 1
ATOM 696 O O . ALA A 1 94 ? -1.032 21.859 11.773 1 98.19 94 ALA A O 1
ATOM 697 N N . ASP A 1 95 ? -2.205 23.453 12.797 1 97.25 95 ASP A N 1
ATOM 698 C CA . ASP A 1 95 ? -1.458 23.312 14.039 1 97.25 95 ASP A CA 1
ATOM 699 C C . ASP A 1 95 ? -1.695 21.938 14.664 1 97.25 95 ASP A C 1
ATOM 701 O O . ASP A 1 95 ? -0.76 21.312 15.164 1 97.25 95 ASP A O 1
ATOM 705 N N . LEU A 1 96 ? -2.936 21.578 14.688 1 96.5 96 LEU A N 1
ATOM 706 C CA . LEU A 1 96 ? -3.299 20.281 15.219 1 96.5 96 LEU A CA 1
ATOM 707 C C . LEU A 1 96 ? -2.607 19.156 14.438 1 96.5 96 LEU A C 1
ATOM 709 O O . LEU A 1 96 ? -2.053 18.234 15.031 1 96.5 96 LEU A O 1
ATOM 713 N N . ALA A 1 97 ? -2.631 19.219 13.148 1 98.31 97 ALA A N 1
ATOM 714 C CA . ALA A 1 97 ? -2.029 18.219 12.273 1 98.31 97 ALA A CA 1
ATOM 715 C C . ALA A 1 97 ? -0.516 18.156 12.453 1 98.31 97 ALA A C 1
ATOM 717 O O . ALA A 1 97 ? 0.072 17.078 12.508 1 98.31 97 ALA A O 1
ATOM 718 N N . LYS A 1 98 ? 0.073 19.328 12.539 1 98.25 98 LYS A N 1
ATOM 719 C CA . LYS A 1 98 ? 1.515 19.406 12.75 1 98.25 98 LYS A CA 1
ATOM 720 C C . LYS A 1 98 ? 1.91 18.719 14.062 1 98.25 98 LYS A C 1
ATOM 722 O O . LYS A 1 98 ? 2.854 17.922 14.094 1 98.25 98 LYS A O 1
ATOM 727 N N . THR A 1 99 ? 1.231 19.047 15.109 1 97.94 99 THR A N 1
ATOM 728 C CA . THR A 1 99 ? 1.494 18.453 16.422 1 97.94 99 THR A CA 1
ATOM 729 C C . THR A 1 99 ? 1.321 16.938 16.359 1 97.94 99 THR A C 1
ATOM 731 O O . THR A 1 99 ? 2.15 16.188 16.891 1 97.94 99 THR A O 1
ATOM 734 N N . ALA A 1 100 ? 0.245 16.438 15.734 1 98.06 100 ALA A N 1
ATOM 735 C CA . ALA A 1 100 ? 0.002 15.016 15.578 1 98.06 100 ALA A CA 1
ATOM 736 C C . ALA A 1 100 ? 1.156 14.336 14.844 1 98.06 100 ALA A C 1
ATOM 738 O O . ALA A 1 100 ? 1.695 13.336 15.312 1 98.06 100 ALA A O 1
ATOM 739 N N . LEU A 1 101 ? 1.594 14.922 13.727 1 98.62 101 LEU A N 1
ATOM 740 C CA . LEU A 1 101 ? 2.637 14.336 12.891 1 98.62 101 LEU A CA 1
ATOM 741 C C . LEU A 1 101 ? 3.98 14.344 13.617 1 98.62 101 LEU A C 1
ATOM 743 O O . LEU A 1 101 ? 4.664 13.32 13.68 1 98.62 101 LEU A O 1
ATOM 747 N N . PHE A 1 102 ? 4.324 15.438 14.234 1 98.44 102 PHE A N 1
ATOM 748 C CA . PHE A 1 102 ? 5.676 15.594 14.758 1 98.44 102 PHE A CA 1
ATOM 749 C C . PHE A 1 102 ? 5.824 14.867 16.094 1 98.44 102 PHE A C 1
ATOM 751 O O . PHE A 1 102 ? 6.926 14.445 16.453 1 98.44 102 PHE A O 1
ATOM 758 N N . SER A 1 103 ? 4.715 14.672 16.812 1 97.88 103 SER A N 1
ATOM 759 C CA . SER A 1 103 ? 4.777 13.875 18.031 1 97.88 103 SER A CA 1
ATOM 760 C C . SER A 1 103 ? 5.008 12.398 17.719 1 97.88 103 SER A C 1
ATOM 762 O O . SER A 1 103 ? 5.754 11.719 18.422 1 97.88 103 SER A O 1
ATOM 764 N N . LYS A 1 104 ? 4.465 11.938 16.656 1 97.06 104 LYS A N 1
ATOM 765 C CA . LYS A 1 104 ? 4.605 10.539 16.266 1 97.06 104 LYS A CA 1
ATOM 766 C C . LYS A 1 104 ? 5.863 10.32 15.438 1 97.06 104 LYS A C 1
ATOM 768 O O . LYS A 1 104 ? 6.48 9.25 15.492 1 97.06 104 LYS A O 1
ATOM 773 N N . HIS A 1 105 ? 6.203 11.281 14.641 1 98.06 105 HIS A N 1
ATOM 774 C CA . HIS A 1 105 ? 7.348 11.25 13.742 1 98.06 105 HIS A CA 1
ATOM 775 C C . HIS A 1 105 ? 8.281 12.43 14 1 98.06 105 HIS A C 1
ATOM 777 O O . HIS A 1 105 ? 8.367 13.352 13.18 1 98.06 105 HIS A O 1
ATOM 783 N N . PRO A 1 106 ? 9.039 12.336 15.023 1 97.94 106 PRO A N 1
ATOM 784 C CA . PRO A 1 106 ? 9.797 13.516 15.461 1 97.94 106 PRO A CA 1
ATOM 785 C C . PRO A 1 106 ? 10.844 13.953 14.445 1 97.94 106 PRO A C 1
ATOM 787 O O . PRO A 1 106 ? 11.188 15.141 14.375 1 97.94 106 PRO A O 1
ATOM 790 N N . GLU A 1 107 ? 11.289 13.055 13.641 1 97.69 107 GLU A N 1
ATOM 791 C CA . GLU A 1 107 ? 12.328 13.422 12.672 1 97.69 107 GLU A CA 1
ATOM 792 C C . GLU A 1 107 ? 11.797 14.414 11.641 1 97.69 107 GLU A C 1
ATOM 794 O O . GLU A 1 107 ? 12.57 15.156 11.039 1 97.69 107 GLU A O 1
ATOM 799 N N . MET A 1 108 ? 10.547 14.453 11.438 1 98.38 108 MET A N 1
ATOM 800 C CA . MET A 1 108 ? 9.93 15.328 10.438 1 98.38 108 MET A CA 1
ATOM 801 C C . MET A 1 108 ? 10.273 16.781 10.703 1 98.38 108 MET A C 1
ATOM 803 O O . MET A 1 108 ? 10.414 17.578 9.766 1 98.38 108 MET A O 1
ATOM 807 N N . GLU A 1 109 ? 10.352 17.094 11.961 1 97.44 109 GLU A N 1
ATOM 808 C CA . GLU A 1 109 ? 10.633 18.484 12.336 1 97.44 109 GLU A CA 1
ATOM 809 C C . GLU A 1 109 ? 11.969 18.953 11.758 1 97.44 109 GLU A C 1
ATOM 811 O O . GLU A 1 109 ? 12.141 20.141 11.477 1 97.44 109 GLU A O 1
ATOM 816 N N . GLY A 1 110 ? 12.836 17.984 11.547 1 97.94 110 GLY A N 1
ATOM 817 C CA . GLY A 1 110 ? 14.172 18.344 11.086 1 97.94 110 GLY A CA 1
ATOM 818 C C . GLY A 1 110 ? 14.367 18.141 9.594 1 97.94 110 GLY A C 1
ATOM 819 O O . GLY A 1 110 ? 15.469 18.328 9.078 1 97.94 110 GLY A O 1
ATOM 820 N N . TRP A 1 111 ? 13.336 17.797 8.852 1 98.19 111 TRP A N 1
ATOM 821 C CA . TRP A 1 111 ? 13.469 17.609 7.41 1 98.19 111 TRP A CA 1
ATOM 822 C C . TRP A 1 111 ? 13.75 18.938 6.707 1 98.19 111 TRP A C 1
ATOM 824 O O . TRP A 1 111 ? 13.336 20 7.18 1 98.19 111 TRP A O 1
ATOM 834 N N . PRO A 1 112 ? 14.5 18.875 5.602 1 97.38 112 PRO A N 1
ATOM 835 C CA . PRO A 1 112 ? 15.016 20.109 5 1 97.38 112 PRO A CA 1
ATOM 836 C C . PRO A 1 112 ? 13.906 21.078 4.586 1 97.38 112 PRO A C 1
ATOM 838 O O . PRO A 1 112 ? 12.984 20.703 3.857 1 97.38 112 PRO A O 1
ATOM 841 N N . LYS A 1 113 ? 14.031 22.281 4.941 1 97.06 113 LYS A N 1
ATOM 842 C CA . LYS A 1 113 ? 13.023 23.312 4.672 1 97.06 113 LYS A CA 1
ATOM 843 C C . LYS A 1 113 ? 12.875 23.547 3.172 1 97.06 113 LYS A C 1
ATOM 845 O O . LYS A 1 113 ? 11.773 23.844 2.695 1 97.06 113 LYS A O 1
ATOM 850 N N . ASN A 1 114 ? 13.898 23.406 2.465 1 97.81 114 ASN A N 1
ATOM 851 C CA . ASN A 1 114 ? 13.859 23.688 1.035 1 97.81 114 ASN A CA 1
ATOM 852 C C . ASN A 1 114 ? 13.117 22.609 0.265 1 97.81 114 ASN A C 1
ATOM 854 O O . ASN A 1 114 ? 12.898 22.734 -0.941 1 97.81 114 ASN A O 1
ATOM 858 N N . HIS A 1 115 ? 12.719 21.547 0.881 1 98.12 115 HIS A N 1
ATOM 859 C CA . HIS A 1 115 ? 11.891 20.531 0.231 1 98.12 115 HIS A CA 1
ATOM 860 C C . HIS A 1 115 ? 10.422 20.938 0.238 1 98.12 115 HIS A C 1
ATOM 862 O O . HIS A 1 115 ? 9.602 20.328 -0.449 1 98.12 115 HIS A O 1
ATOM 868 N N . HIS A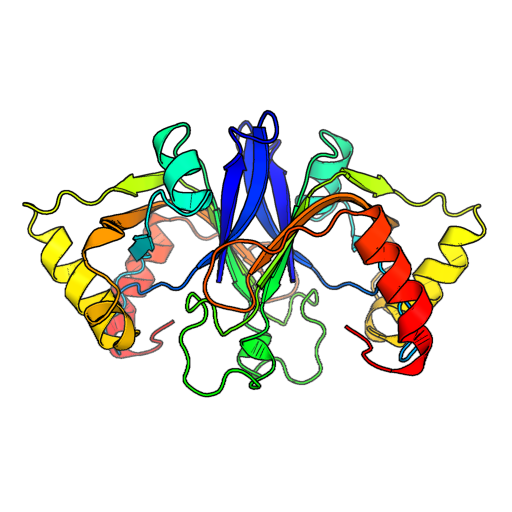 1 116 ? 10.102 22 0.981 1 97.94 116 HIS A N 1
ATOM 869 C CA . HIS A 1 116 ? 8.766 22.578 0.989 1 97.94 116 HIS A CA 1
ATOM 870 C C . HIS A 1 116 ? 7.707 21.531 1.288 1 97.94 116 HIS A C 1
ATOM 872 O O . HIS A 1 116 ? 6.723 21.406 0.555 1 97.94 116 HIS A O 1
ATOM 878 N N . PHE A 1 117 ? 7.949 20.891 2.428 1 98.62 117 PHE A N 1
ATOM 879 C CA . PHE A 1 117 ? 6.945 19.922 2.873 1 98.62 117 PHE A CA 1
ATOM 880 C C . PHE A 1 117 ? 5.648 20.625 3.25 1 98.62 117 PHE A C 1
ATOM 882 O O . PHE A 1 117 ? 5.676 21.734 3.812 1 98.62 117 PHE A O 1
ATOM 889 N N . GLU A 1 118 ? 4.543 19.969 2.908 1 98.62 118 GLU A N 1
ATOM 890 C CA . GLU A 1 118 ? 3.207 20.438 3.27 1 98.62 118 GLU A CA 1
ATOM 891 C C . GLU A 1 118 ? 2.416 19.328 3.967 1 98.62 118 GLU A C 1
ATOM 893 O O . GLU A 1 118 ? 2.686 18.141 3.766 1 98.62 118 GLU A O 1
ATOM 898 N N . ILE A 1 119 ? 1.518 19.828 4.809 1 98.88 119 ILE A N 1
ATOM 899 C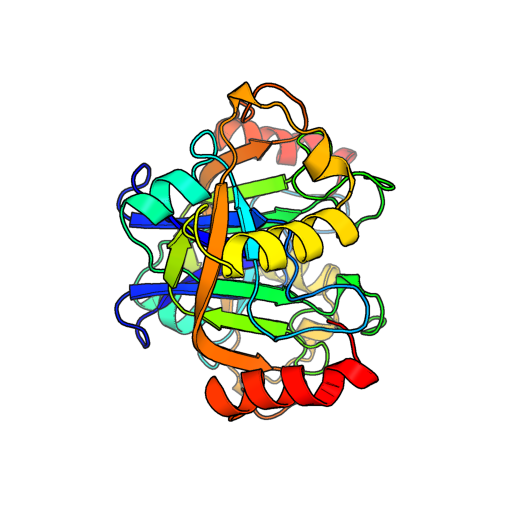 CA . ILE A 1 119 ? 0.632 18.891 5.469 1 98.88 119 ILE A CA 1
ATOM 900 C C . ILE A 1 119 ? -0.562 18.578 4.57 1 98.88 119 ILE A C 1
ATOM 902 O O . ILE A 1 119 ? -1.189 19.484 4.027 1 98.88 119 ILE A O 1
ATOM 906 N N . PHE A 1 120 ? -0.798 17.328 4.324 1 98.94 120 PHE A N 1
ATOM 907 C CA . PHE A 1 120 ? -1.982 16.812 3.645 1 98.94 120 PHE A CA 1
ATOM 908 C C . PHE A 1 120 ? -2.887 16.062 4.617 1 98.94 120 PHE A C 1
ATOM 910 O O . PHE A 1 120 ? -2.43 15.594 5.656 1 98.94 120 PHE A O 1
ATOM 917 N N . LYS A 1 121 ? -4.094 16 4.32 1 98.81 121 LYS A N 1
ATOM 918 C CA . LYS A 1 121 ? -5.039 15.148 5.031 1 98.81 121 LYS A CA 1
ATOM 919 C C . LYS A 1 121 ? -5.82 14.266 4.059 1 98.81 121 LYS A C 1
ATOM 921 O O . LYS A 1 121 ? -5.977 14.617 2.885 1 98.81 121 LYS A O 1
ATOM 926 N N . LEU A 1 122 ? -6.277 13.125 4.539 1 98.81 122 LEU A N 1
ATOM 927 C CA . LEU A 1 122 ? -7.215 12.297 3.781 1 98.81 122 LEU A CA 1
ATOM 928 C C . LEU A 1 122 ? -8.656 12.641 4.152 1 98.81 122 LEU A C 1
ATOM 930 O O . LEU A 1 122 ? -9.055 12.484 5.305 1 98.81 122 LEU A O 1
ATOM 934 N N . GLU A 1 123 ? -9.375 13.195 3.209 1 98.44 123 GLU A N 1
ATOM 935 C CA . GLU A 1 123 ? -10.828 13.258 3.359 1 98.44 123 GLU A CA 1
ATOM 936 C C . GLU A 1 123 ? -11.469 11.922 3.004 1 98.44 123 GLU A C 1
ATOM 938 O O . GLU A 1 123 ? -11.641 11.594 1.826 1 98.44 123 GLU A O 1
ATOM 943 N N . ILE A 1 124 ? -11.891 11.211 4.035 1 98.19 124 ILE A N 1
ATOM 944 C CA . ILE A 1 124 ? -12.328 9.828 3.889 1 98.19 124 ILE A CA 1
ATOM 945 C C . ILE A 1 124 ? -13.727 9.789 3.279 1 98.19 124 ILE A C 1
ATOM 947 O O . ILE A 1 124 ? -14.641 10.461 3.764 1 98.19 124 ILE A O 1
ATOM 951 N N . GLU A 1 125 ? -13.898 8.984 2.248 1 98.25 125 GLU A N 1
ATOM 952 C CA . GLU A 1 125 ? -15.195 8.836 1.594 1 98.25 125 GLU A CA 1
ATOM 953 C C . GLU A 1 125 ? -15.734 7.422 1.748 1 98.25 125 GLU A C 1
ATOM 955 O O . GLU A 1 125 ? -16.953 7.211 1.766 1 98.25 125 GLU A O 1
ATOM 960 N N . ASN A 1 126 ? -14.859 6.414 1.807 1 97.75 126 ASN A N 1
ATOM 961 C CA . ASN A 1 126 ? -15.242 5.012 1.951 1 97.75 126 ASN A CA 1
ATOM 962 C C . ASN A 1 126 ? -14.242 4.25 2.822 1 97.75 126 ASN A C 1
ATOM 964 O O . ASN A 1 126 ? -13.078 4.645 2.932 1 97.75 126 ASN A O 1
ATOM 968 N N . ILE A 1 127 ? -14.75 3.197 3.449 1 97.56 127 ILE A N 1
ATOM 969 C CA . ILE A 1 127 ? -13.922 2.354 4.309 1 97.56 127 ILE A CA 1
ATOM 970 C C . ILE A 1 127 ? -14.055 0.896 3.877 1 97.56 127 ILE A C 1
ATOM 972 O O . ILE A 1 127 ? -15.156 0.402 3.652 1 97.56 127 ILE A O 1
ATOM 976 N N . PHE A 1 128 ? -13.008 0.246 3.678 1 98.12 128 PHE A N 1
ATOM 977 C CA . PHE A 1 128 ? -12.906 -1.188 3.436 1 98.12 128 PHE A CA 1
ATOM 978 C C . PHE A 1 128 ? -12.094 -1.868 4.531 1 98.12 128 PHE A C 1
ATOM 980 O O . PHE A 1 128 ? -10.867 -1.776 4.543 1 98.12 128 PHE A O 1
ATOM 987 N N . LEU A 1 129 ? -12.75 -2.506 5.469 1 97.94 129 LEU A N 1
ATOM 988 C CA . LEU A 1 129 ? -12.117 -3.158 6.613 1 97.94 129 LEU A CA 1
ATOM 989 C C . LEU A 1 129 ? -12.391 -4.66 6.598 1 97.94 129 LEU A C 1
ATOM 991 O O . LEU A 1 129 ? -13.547 -5.086 6.582 1 97.94 129 LEU A O 1
ATOM 995 N N . ILE A 1 130 ? -11.367 -5.434 6.516 1 98.44 130 ILE A N 1
ATOM 996 C CA . ILE A 1 130 ? -11.422 -6.871 6.742 1 98.44 130 ILE A CA 1
ATOM 997 C C . ILE A 1 130 ? -10.68 -7.223 8.031 1 98.44 130 ILE A C 1
ATOM 999 O O . ILE A 1 130 ? -9.484 -6.934 8.156 1 98.44 130 ILE A O 1
ATOM 1003 N N . ASP A 1 131 ? -11.344 -7.785 9.008 1 97.88 131 ASP A N 1
ATOM 1004 C CA . ASP A 1 131 ? -10.664 -8.148 10.25 1 97.88 131 ASP A CA 1
ATOM 1005 C C . ASP A 1 131 ? -11.172 -9.492 10.781 1 97.88 131 ASP A C 1
ATOM 1007 O O . ASP A 1 131 ? -10.883 -9.859 11.922 1 97.88 131 ASP A O 1
ATOM 1011 N N . TRP A 1 132 ? -12 -10.188 10.07 1 97.94 132 TRP A N 1
ATOM 1012 C CA . TRP A 1 132 ? -12.555 -11.508 10.336 1 97.94 132 TRP A CA 1
ATOM 1013 C C . TRP A 1 132 ? -13.188 -12.094 9.078 1 97.94 132 TRP A C 1
ATOM 1015 O O . TRP A 1 132 ? -13.398 -11.383 8.094 1 97.94 132 TRP A O 1
ATOM 1025 N N . PHE A 1 133 ? -13.461 -13.383 9.18 1 97.25 133 PHE A N 1
ATOM 1026 C CA . PHE A 1 133 ? -14.164 -14.016 8.07 1 97.25 133 PHE A CA 1
ATOM 1027 C C . PHE A 1 133 ? -15.531 -13.367 7.855 1 97.25 133 PHE A C 1
ATOM 1029 O O . PHE A 1 133 ? -16.156 -12.898 8.805 1 97.25 133 PHE A O 1
ATOM 1036 N N . GLY A 1 134 ? -15.969 -13.336 6.555 1 95.69 134 GLY A N 1
ATOM 1037 C CA . GLY A 1 134 ? -17.312 -12.836 6.277 1 95.69 134 GLY A CA 1
ATOM 1038 C C . GLY A 1 134 ? -17.312 -11.594 5.41 1 95.69 134 GLY A C 1
ATOM 1039 O O . GLY A 1 134 ? -18.359 -10.969 5.219 1 95.69 134 GLY A O 1
ATOM 1040 N N . GLY A 1 135 ? -16.219 -11.172 4.875 1 96.12 135 GLY A N 1
ATOM 1041 C CA . GLY A 1 135 ? -16.141 -10.016 3.996 1 96.12 135 GLY A CA 1
ATOM 1042 C C . GLY A 1 135 ? -15.906 -8.719 4.738 1 96.12 135 GLY A C 1
ATOM 1043 O O . GLY A 1 135 ? -15.688 -8.719 5.949 1 96.12 135 GLY A O 1
ATOM 1044 N N . PRO A 1 136 ? -15.953 -7.609 3.99 1 97.25 136 PRO A N 1
ATOM 1045 C CA . PRO A 1 136 ? -15.688 -6.309 4.613 1 97.25 136 PRO A CA 1
ATOM 1046 C C . PRO A 1 136 ? -16.734 -5.938 5.668 1 97.25 136 PRO A C 1
ATOM 1048 O O . PRO A 1 136 ? -17.922 -6.203 5.484 1 97.25 136 PRO A O 1
ATOM 1051 N N . LYS A 1 137 ? -16.188 -5.316 6.73 1 96.56 137 LYS A N 1
ATOM 1052 C CA . LYS A 1 137 ? -17.094 -4.812 7.762 1 96.56 137 LYS A CA 1
ATOM 1053 C C . LYS A 1 137 ? -17.922 -3.643 7.242 1 96.56 137 LYS A C 1
ATOM 1055 O O . LYS A 1 137 ? -17.406 -2.77 6.539 1 96.56 137 LYS A O 1
ATOM 1060 N N . PRO A 1 138 ? -19.219 -3.684 7.598 1 94.56 138 PRO A N 1
ATOM 1061 C CA . PRO A 1 138 ? -20.078 -2.57 7.172 1 94.56 138 PRO A CA 1
ATOM 1062 C C . PRO A 1 138 ? -19.938 -1.343 8.07 1 94.56 138 PRO A C 1
ATOM 1064 O O . PRO A 1 138 ? -20.734 -1.15 8.992 1 94.56 138 PRO A O 1
ATOM 1067 N N . ILE A 1 139 ? -18.984 -0.538 7.91 1 94.75 139 ILE A N 1
ATOM 1068 C CA . ILE A 1 139 ? -18.734 0.659 8.703 1 94.75 139 ILE A CA 1
ATOM 1069 C C . ILE A 1 139 ? -18.656 1.879 7.785 1 94.75 139 ILE A C 1
ATOM 1071 O O . ILE A 1 139 ? -17.953 1.864 6.773 1 94.75 139 ILE A O 1
ATOM 1075 N N . SER A 1 140 ? -19.406 2.916 8.094 1 95.25 140 SER A N 1
ATOM 1076 C CA . SER A 1 140 ? -19.375 4.168 7.348 1 95.25 140 SER A CA 1
ATOM 1077 C C . SER A 1 140 ? -18.234 5.066 7.828 1 95.25 140 SER A C 1
ATOM 1079 O O . SER A 1 140 ? -17.734 4.891 8.938 1 95.25 140 SER A O 1
ATOM 1081 N N . PRO A 1 141 ? -17.922 6.043 6.973 1 95.5 141 PRO A N 1
ATOM 1082 C CA . PRO A 1 141 ? -16.922 7.008 7.434 1 95.5 141 PRO A CA 1
ATOM 1083 C C . PRO A 1 141 ? -17.344 7.734 8.711 1 95.5 141 PRO A C 1
ATOM 1085 O O . PRO A 1 141 ? -16.516 7.961 9.594 1 95.5 141 PRO A O 1
ATOM 1088 N N . SER A 1 142 ? -18.609 8.102 8.812 1 94.25 142 SER A N 1
ATOM 1089 C CA . SER A 1 142 ? -19.094 8.781 10.008 1 94.25 142 SER A CA 1
ATOM 1090 C C . SER A 1 142 ? -18.938 7.902 11.242 1 94.25 142 SER A C 1
ATOM 1092 O O . SER A 1 142 ? -18.484 8.367 12.297 1 94.25 142 SER A O 1
ATOM 1094 N N . GLN A 1 143 ? -19.312 6.637 11.156 1 92.56 143 GLN A N 1
ATOM 1095 C CA . GLN A 1 143 ? -19.156 5.695 12.258 1 92.56 143 GLN A CA 1
ATOM 1096 C C . GLN A 1 143 ? -17.688 5.52 12.625 1 92.56 143 GLN A C 1
ATOM 1098 O O . GLN A 1 143 ? -17.328 5.492 13.812 1 92.56 143 GLN A O 1
ATOM 1103 N N . TYR A 1 144 ? -16.844 5.457 11.68 1 92.06 144 TYR A N 1
ATOM 1104 C CA . TYR A 1 144 ? -15.406 5.32 11.867 1 92.06 144 TYR A CA 1
ATOM 1105 C C . TYR A 1 144 ? -14.836 6.52 12.617 1 92.06 144 TYR A C 1
ATOM 1107 O O . TYR A 1 144 ? -14.07 6.355 13.562 1 92.06 144 TYR A O 1
ATOM 1115 N N . LEU A 1 145 ? -15.219 7.676 12.211 1 90.25 145 LEU A N 1
ATOM 1116 C CA . LEU A 1 145 ? -14.695 8.906 12.805 1 90.25 145 LEU A CA 1
ATOM 1117 C C . LEU A 1 145 ? -15.234 9.094 14.219 1 90.25 145 LEU A C 1
ATOM 1119 O O . LEU A 1 145 ? -14.547 9.656 15.078 1 90.25 145 LEU A O 1
ATOM 1123 N N . ASP A 1 146 ? -16.391 8.547 14.43 1 86.12 146 ASP A N 1
ATOM 1124 C CA . ASP A 1 146 ? -16.969 8.617 15.766 1 86.12 146 ASP A CA 1
ATOM 1125 C C . ASP A 1 146 ? -16.219 7.715 16.734 1 86.12 146 ASP A C 1
ATOM 1127 O O . ASP A 1 146 ? -16.016 8.078 17.906 1 86.12 146 ASP A O 1
ATOM 1131 N N . TYR A 1 147 ? -15.828 6.535 16.234 1 78 147 TYR A N 1
ATOM 1132 C CA . TYR A 1 147 ? -15.055 5.621 17.078 1 78 147 TYR A CA 1
ATOM 1133 C C . TYR A 1 147 ? -13.711 6.23 17.453 1 78 147 TYR A C 1
ATOM 1135 O O . TYR A 1 147 ? -13.25 6.078 18.594 1 78 147 TYR A O 1
ATOM 1143 N N . GLY A 1 148 ? -13.133 6.848 16.547 1 67.81 148 GLY A N 1
ATOM 1144 C CA . GLY A 1 148 ? -11.875 7.52 16.812 1 67.81 148 GLY A CA 1
ATOM 1145 C C . GLY A 1 148 ? -11.984 8.602 17.859 1 67.81 148 GLY A C 1
ATOM 1146 O O . GLY A 1 148 ? -11.086 8.766 18.703 1 67.81 148 GLY A O 1
ATOM 1147 N N . ARG A 1 149 ? -13.023 9.266 17.828 1 68.81 149 ARG A N 1
ATOM 1148 C CA . ARG A 1 149 ? -13.234 10.328 18.812 1 68.81 149 ARG A CA 1
ATOM 1149 C C . ARG A 1 149 ? -13.5 9.758 20.203 1 68.81 149 ARG A C 1
ATOM 1151 O O . ARG A 1 149 ? -13.102 10.352 21.203 1 68.81 149 ARG A O 1
ATOM 1158 N N . ASP A 1 150 ? -14.117 8.594 20.141 1 62.06 150 ASP A N 1
ATOM 1159 C CA . ASP A 1 150 ? -14.469 7.984 21.422 1 62.06 150 ASP A CA 1
ATOM 1160 C C . ASP A 1 150 ? -13.273 7.273 22.031 1 62.06 150 ASP A C 1
ATOM 1162 O O . ASP A 1 150 ? -13.133 7.227 23.266 1 62.06 150 ASP A O 1
ATOM 1166 N N . GLN A 1 151 ? -12.469 6.543 21.094 1 54.22 151 GLN A N 1
ATOM 1167 C CA . GLN A 1 151 ? -11.312 5.812 21.594 1 54.22 151 GLN A CA 1
ATOM 1168 C C . GLN A 1 151 ? -10.219 6.766 22.062 1 54.22 151 GLN A C 1
ATOM 1170 O O . GLN A 1 151 ? -9.188 6.328 22.578 1 54.22 151 GLN A O 1
ATOM 1175 N N . GLY A 1 152 ? -10.148 8 21.656 1 45.47 152 GLY A N 1
ATOM 1176 C CA . GLY A 1 152 ? -9.188 8.852 22.359 1 45.47 152 GLY A CA 1
ATOM 1177 C C . GLY A 1 152 ? -8.805 8.32 23.719 1 45.47 152 GLY A C 1
ATOM 1178 O O . GLY A 1 152 ? -7.75 8.672 24.25 1 45.47 152 GLY A O 1
ATOM 1179 N N . SER A 1 153 ? -9.68 7.711 24.328 1 37.53 153 SER A N 1
ATOM 1180 C CA . SER A 1 153 ? -9.219 7.137 25.578 1 37.53 153 SER A CA 1
ATOM 1181 C C . SER A 1 153 ? -8.453 5.84 25.344 1 37.53 153 SER A C 1
ATOM 1183 O O . SER A 1 153 ? -7.566 5.488 26.125 1 37.53 153 SER A O 1
ATOM 1185 N N . VAL A 1 154 ? -8.961 4.828 24.531 1 34.91 154 VAL A N 1
ATOM 1186 C CA . VAL A 1 154 ? -8.336 3.514 24.656 1 34.91 154 VAL A CA 1
ATOM 1187 C C . VAL A 1 154 ? -7.336 3.303 23.516 1 34.91 154 VAL A C 1
ATOM 1189 O O . VAL A 1 154 ? -6.188 2.918 23.766 1 34.91 154 VAL A O 1
ATOM 1192 N N . MET A 1 155 ? -7.688 2.861 22.109 1 35.84 155 MET A N 1
ATOM 1193 C CA . MET A 1 155 ? -6.852 2.088 21.203 1 35.84 155 MET A CA 1
ATOM 1194 C C . MET A 1 155 ? -6.195 2.994 20.156 1 35.84 155 MET A C 1
ATOM 1196 O O . MET A 1 155 ? -6.883 3.629 19.359 1 35.84 155 MET A O 1
ATOM 1200 N N . SER A 1 156 ? -5.285 3.793 20.391 1 38.06 156 SER A N 1
ATOM 1201 C CA . SER A 1 156 ? -4.496 4.617 19.484 1 38.06 156 SER A CA 1
ATOM 1202 C C . SER A 1 156 ? -4.035 3.816 18.266 1 38.06 156 SER A C 1
ATOM 1204 O O . SER A 1 156 ? -3.484 2.723 18.406 1 38.06 156 SER A O 1
ATOM 1206 N N . LEU A 1 157 ? -4.637 3.938 17 1 37.09 157 LEU A N 1
ATOM 1207 C CA . LEU A 1 157 ? -4.078 3.311 15.812 1 37.09 157 LEU A CA 1
ATOM 1208 C C . LEU A 1 157 ? -2.66 3.811 15.547 1 37.09 157 LEU A C 1
ATOM 1210 O O . LEU A 1 157 ? -2.348 4.973 15.82 1 37.09 157 LEU A O 1
ATOM 1214 N N . GLY B 1 1 ? 3.006 -6.895 0.765 1 97.88 1 GLY B N 1
ATOM 1215 C CA . GLY B 1 1 ? 2.936 -5.508 0.333 1 97.88 1 GLY B CA 1
ATOM 1216 C C . GLY B 1 1 ? 1.52 -5.039 0.063 1 97.88 1 GLY B C 1
ATOM 1217 O O . GLY B 1 1 ? 0.568 -5.539 0.665 1 97.88 1 GLY B O 1
ATOM 1218 N N . THR B 1 2 ? 1.412 -3.895 -0.668 1 98.81 2 THR B N 1
ATOM 1219 C CA . THR B 1 2 ? 0.125 -3.332 -1.063 1 98.81 2 THR B CA 1
ATOM 1220 C C . THR B 1 2 ? 0.053 -3.158 -2.578 1 98.81 2 THR B C 1
ATOM 1222 O O . THR B 1 2 ? 1.019 -2.715 -3.203 1 98.81 2 THR B O 1
ATOM 1225 N N . SER B 1 3 ? -1.034 -3.582 -3.133 1 98.88 3 SER B N 1
ATOM 1226 C CA . SER B 1 3 ? -1.256 -3.424 -4.566 1 98.88 3 SER B CA 1
ATOM 1227 C C . SER B 1 3 ? -2.553 -2.672 -4.848 1 98.88 3 SER B C 1
ATOM 1229 O O . SER B 1 3 ? -3.645 -3.209 -4.641 1 98.88 3 SER B O 1
ATOM 1231 N N . PRO B 1 4 ? -2.439 -1.453 -5.293 1 98.94 4 PRO B N 1
ATOM 1232 C CA . PRO B 1 4 ? -3.643 -0.703 -5.656 1 98.94 4 PRO B CA 1
ATOM 1233 C C . PRO B 1 4 ? -4.109 -0.99 -7.082 1 98.94 4 PRO B C 1
ATOM 1235 O O . PRO B 1 4 ? -3.283 -1.228 -7.969 1 98.94 4 PRO B O 1
ATOM 1238 N N . THR B 1 5 ? -5.367 -0.975 -7.305 1 98.88 5 THR B N 1
ATOM 1239 C CA . THR B 1 5 ? -6 -1.126 -8.609 1 98.88 5 THR B CA 1
ATOM 1240 C C . THR B 1 5 ? -6.91 0.063 -8.914 1 98.88 5 THR B C 1
ATOM 1242 O O . THR B 1 5 ? -7.156 0.899 -8.039 1 98.88 5 THR B O 1
ATOM 1245 N N . ILE B 1 6 ? -7.266 0.206 -10.18 1 98.69 6 ILE B N 1
ATOM 1246 C CA . ILE B 1 6 ? -8.289 1.17 -10.57 1 98.69 6 ILE B CA 1
ATOM 1247 C C . ILE B 1 6 ? -9.672 0.621 -10.234 1 98.69 6 ILE B C 1
ATOM 1249 O O . ILE B 1 6 ? -10.133 -0.341 -10.852 1 98.69 6 ILE B O 1
ATOM 1253 N N . SER B 1 7 ? -10.352 1.235 -9.297 1 98.69 7 SER B N 1
ATOM 1254 C CA . SER B 1 7 ? -11.57 0.661 -8.734 1 98.69 7 SER B CA 1
ATOM 1255 C C . SER B 1 7 ? -12.758 0.851 -9.68 1 98.69 7 SER B C 1
ATOM 1257 O O . SER B 1 7 ? -13.109 1.981 -10.016 1 98.69 7 SER B O 1
ATOM 1259 N N . SER B 1 8 ? -13.398 -0.208 -10.023 1 97.44 8 SER B N 1
ATOM 1260 C CA . SER B 1 8 ? -14.633 -0.126 -10.789 1 97.44 8 SER B CA 1
ATOM 1261 C C . SER B 1 8 ? -15.781 0.388 -9.922 1 97.44 8 SER B C 1
ATOM 1263 O O . SER B 1 8 ? -16.688 1.071 -10.422 1 97.44 8 SER B O 1
ATOM 1265 N N . ASP B 1 9 ? -15.781 0.197 -8.625 1 96.31 9 ASP B N 1
ATOM 1266 C CA . ASP B 1 9 ? -16.844 0.575 -7.684 1 96.31 9 ASP B CA 1
ATOM 1267 C C . ASP B 1 9 ? -16.734 2.053 -7.309 1 96.31 9 ASP B C 1
ATOM 1269 O O . ASP B 1 9 ? -17.719 2.654 -6.867 1 96.31 9 ASP B O 1
ATOM 1273 N N . LEU B 1 10 ? -15.523 2.584 -7.441 1 97.69 10 LEU B N 1
ATOM 1274 C CA . LEU B 1 10 ? -15.281 3.936 -6.945 1 97.69 10 LEU B CA 1
ATOM 1275 C C . LEU B 1 10 ? -14.875 4.867 -8.086 1 97.69 10 LEU B C 1
ATOM 1277 O O . LEU B 1 10 ? -13.984 5.699 -7.914 1 97.69 10 LEU B O 1
ATOM 1281 N N . SER B 1 11 ? -15.398 4.621 -9.258 1 96.19 11 SER B N 1
ATOM 1282 C CA . SER B 1 11 ? -15.273 5.496 -10.422 1 96.19 11 SER B CA 1
ATOM 1283 C C . SER B 1 11 ? -13.812 5.73 -10.781 1 96.19 11 SER B C 1
ATOM 1285 O O . SER B 1 11 ? -13.414 6.859 -11.078 1 96.19 11 SER B O 1
ATOM 1287 N N . GLY B 1 12 ? -12.977 4.711 -10.617 1 97.75 12 GLY B N 1
ATOM 1288 C CA . GLY B 1 12 ? -11.609 4.77 -11.109 1 97.75 12 GLY B CA 1
ATOM 1289 C C . GLY B 1 12 ? -10.609 5.199 -10.047 1 97.75 12 GLY B C 1
ATOM 1290 O O . GLY B 1 12 ? -9.406 5.289 -10.32 1 97.75 12 GLY B O 1
ATOM 1291 N N . ALA B 1 13 ? -11.062 5.477 -8.805 1 98.38 13 ALA B N 1
ATOM 1292 C CA . ALA B 1 13 ? -10.141 5.828 -7.73 1 98.38 13 ALA B CA 1
ATOM 1293 C C . ALA B 1 13 ? -9.18 4.68 -7.434 1 98.38 13 ALA B C 1
ATOM 1295 O O . ALA B 1 13 ? -9.531 3.51 -7.594 1 98.38 13 ALA B O 1
ATOM 1296 N N . PRO B 1 14 ? -7.91 5.035 -7.078 1 98.81 14 PRO B N 1
ATOM 1297 C CA . PRO B 1 14 ? -7.023 3.951 -6.648 1 98.81 14 PRO B CA 1
ATOM 1298 C C . PRO B 1 14 ? -7.516 3.25 -5.387 1 98.81 14 PRO B C 1
ATOM 1300 O O . PRO B 1 14 ? -7.824 3.91 -4.391 1 98.81 14 PRO B O 1
ATOM 1303 N N . PHE B 1 15 ? -7.699 2.008 -5.457 1 98.88 15 PHE B N 1
ATOM 1304 C CA . PHE B 1 15 ? -8.062 1.187 -4.305 1 98.88 15 PHE B CA 1
ATOM 1305 C C . PHE B 1 15 ? -6.891 0.314 -3.873 1 98.88 15 PHE B C 1
ATOM 1307 O O . PHE B 1 15 ? -6.543 -0.651 -4.559 1 98.88 15 PHE B O 1
ATOM 1314 N N . GLY B 1 16 ? -6.234 0.645 -2.787 1 98.88 16 GLY B N 1
ATOM 1315 C CA . GLY B 1 16 ? -5.152 -0.155 -2.234 1 98.88 16 GLY B CA 1
ATOM 1316 C C . GLY B 1 16 ? -5.641 -1.368 -1.466 1 98.88 16 GLY B C 1
ATOM 1317 O O . GLY B 1 16 ? -6.699 -1.326 -0.834 1 98.88 16 GLY B O 1
ATOM 1318 N N . ASN B 1 17 ? -4.863 -2.406 -1.48 1 98.88 17 ASN B N 1
ATOM 1319 C CA . ASN B 1 17 ? -5.176 -3.607 -0.714 1 98.88 17 ASN B CA 1
ATOM 1320 C C . ASN B 1 17 ? -3.912 -4.375 -0.336 1 98.88 17 ASN B C 1
ATOM 1322 O O . ASN B 1 17 ? -2.922 -4.352 -1.07 1 98.88 17 ASN B O 1
ATOM 1326 N N . VAL B 1 18 ? -3.963 -4.98 0.822 1 98.88 18 VAL B N 1
ATOM 1327 C CA . VAL B 1 18 ? -2.861 -5.828 1.269 1 98.88 18 VAL B CA 1
ATOM 1328 C C . VAL B 1 18 ? -2.873 -7.145 0.492 1 98.88 18 VAL B C 1
ATOM 1330 O O . VAL B 1 18 ? -3.912 -7.797 0.382 1 98.88 18 VAL B O 1
ATOM 1333 N N . VAL B 1 19 ? -1.758 -7.469 -0.054 1 98.88 19 VAL B N 1
ATOM 1334 C CA . VAL B 1 19 ? -1.628 -8.734 -0.769 1 98.88 19 VAL B CA 1
ATOM 1335 C C . VAL B 1 19 ? -0.328 -9.43 -0.364 1 98.88 19 VAL B C 1
ATOM 1337 O O . VAL B 1 19 ? 0.688 -8.766 -0.133 1 98.88 19 VAL B O 1
ATOM 1340 N N . SER B 1 20 ? -0.41 -10.75 -0.262 1 98.69 20 SER B N 1
ATOM 1341 C CA . SER B 1 20 ? 0.786 -11.578 -0.136 1 98.69 20 SER B CA 1
ATOM 1342 C C . SER B 1 20 ? 1.373 -11.914 -1.503 1 98.69 20 SER B C 1
ATOM 1344 O O . SER B 1 20 ? 0.658 -11.922 -2.508 1 98.69 20 SER B O 1
ATOM 1346 N N . TYR B 1 21 ? 2.684 -12.164 -1.512 1 98.62 21 TYR B N 1
ATOM 1347 C CA . TYR B 1 21 ? 3.332 -12.406 -2.797 1 98.62 21 TYR B CA 1
ATOM 1348 C C . TYR B 1 21 ? 4.516 -13.352 -2.643 1 98.62 21 TYR B C 1
ATOM 1350 O O . TYR B 1 21 ? 4.965 -13.617 -1.523 1 98.62 21 TYR B O 1
ATOM 1358 N N . SER B 1 22 ? 4.922 -13.883 -3.674 1 98.06 22 SER B N 1
ATOM 1359 C CA . SER B 1 22 ? 6.195 -14.586 -3.795 1 98.06 22 SER B CA 1
ATOM 1360 C C . SER B 1 22 ? 6.809 -14.383 -5.18 1 98.06 22 SER B C 1
ATOM 1362 O O . SER B 1 22 ? 6.086 -14.328 -6.176 1 98.06 22 SER B O 1
ATOM 1364 N N . ASP B 1 23 ? 8.07 -14.172 -5.215 1 96.62 23 ASP B N 1
ATOM 1365 C CA . ASP B 1 23 ? 8.742 -14.031 -6.5 1 96.62 23 ASP B CA 1
ATOM 1366 C C . ASP B 1 23 ? 9.688 -15.211 -6.754 1 96.62 23 ASP B C 1
ATOM 1368 O O . ASP B 1 23 ? 10.609 -15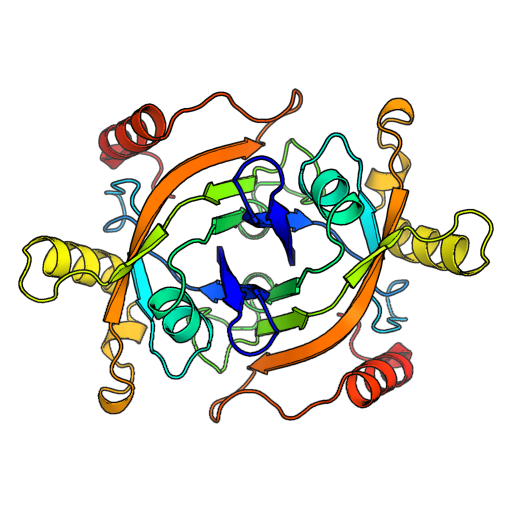.109 -7.562 1 96.62 23 ASP B O 1
ATOM 1372 N N . GLY B 1 24 ? 9.492 -16.312 -6.074 1 94.31 24 GLY B N 1
ATOM 1373 C CA . GLY B 1 24 ? 10.281 -17.531 -6.176 1 94.31 24 GLY B CA 1
ATOM 1374 C C . GLY B 1 24 ? 10.32 -18.328 -4.887 1 94.31 24 GLY B C 1
ATOM 1375 O O . GLY B 1 24 ? 9.828 -17.875 -3.852 1 94.31 24 GLY B O 1
ATOM 1376 N N . VAL B 1 25 ? 10.812 -19.5 -4.945 1 93.19 25 VAL B N 1
ATOM 1377 C CA . VAL B 1 25 ? 11 -20.297 -3.74 1 93.19 25 VAL B CA 1
ATOM 1378 C C . VAL B 1 25 ? 12.094 -19.672 -2.871 1 93.19 25 VAL B C 1
ATOM 1380 O O . VAL B 1 25 ? 12.93 -18.906 -3.365 1 93.19 25 VAL B O 1
ATOM 1383 N N . PRO B 1 26 ? 11.992 -19.969 -1.545 1 85.38 26 PRO B N 1
ATOM 1384 C CA . PRO B 1 26 ? 13.008 -19.375 -0.671 1 85.38 26 PRO B CA 1
ATOM 1385 C C . PRO B 1 26 ? 14.43 -19.594 -1.189 1 85.38 26 PRO B C 1
ATOM 1387 O O . PRO B 1 26 ? 14.805 -20.719 -1.529 1 85.38 26 PRO B O 1
ATOM 1390 N N . GLY B 1 27 ? 15.117 -18.516 -1.359 1 83.06 27 GLY B N 1
ATOM 1391 C CA . GLY B 1 27 ? 16.5 -18.578 -1.81 1 83.06 27 GLY B CA 1
ATOM 1392 C C . GLY B 1 27 ? 16.641 -18.484 -3.316 1 83.06 27 GLY B C 1
ATOM 1393 O O . GLY B 1 27 ? 17.766 -18.422 -3.838 1 83.06 27 GLY B O 1
ATOM 1394 N N . GLU B 1 28 ? 15.562 -18.516 -4.043 1 87.06 28 GLU B N 1
ATOM 1395 C CA . GLU B 1 28 ? 15.586 -18.469 -5.5 1 87.06 28 GLU B CA 1
ATOM 1396 C C . GLU B 1 28 ? 14.547 -17.484 -6.035 1 87.06 28 GLU B C 1
ATOM 1398 O O . GLU B 1 28 ? 13.625 -17.875 -6.746 1 87.06 28 GLU B O 1
ATOM 1403 N N . SER B 1 29 ? 14.773 -16.203 -5.805 1 87.75 29 SER B N 1
ATOM 1404 C CA . SER B 1 29 ? 13.875 -15.172 -6.32 1 87.75 29 SER B CA 1
ATOM 1405 C C . SER B 1 29 ? 14.133 -14.898 -7.797 1 87.75 29 SER B C 1
ATOM 1407 O O . SER B 1 29 ? 15.281 -14.867 -8.234 1 87.75 29 SER B O 1
ATOM 1409 N N . HIS B 1 30 ? 13.047 -14.734 -8.602 1 88.56 30 HIS B N 1
ATOM 1410 C CA . HIS B 1 30 ? 13.18 -14.422 -10.016 1 88.56 30 HIS B CA 1
ATOM 1411 C C . HIS B 1 30 ? 12.734 -12.992 -10.305 1 88.56 30 HIS B C 1
ATOM 1413 O O . HIS B 1 30 ? 12.773 -12.547 -11.461 1 88.56 30 HIS B O 1
ATOM 1419 N N . GLY B 1 31 ? 12.281 -12.328 -9.359 1 91.5 31 GLY B N 1
ATOM 1420 C CA . GLY B 1 31 ? 11.992 -10.914 -9.492 1 91.5 31 GLY B CA 1
ATOM 1421 C C . GLY B 1 31 ? 10.555 -10.625 -9.867 1 91.5 31 GLY B C 1
ATOM 1422 O O . GLY B 1 31 ? 10.039 -9.539 -9.609 1 91.5 31 GLY B O 1
ATOM 1423 N N . ILE B 1 32 ? 9.867 -11.578 -10.438 1 94.94 32 ILE B N 1
ATOM 1424 C CA . ILE B 1 32 ? 8.477 -11.398 -10.836 1 94.94 32 ILE B CA 1
ATOM 1425 C C . ILE B 1 32 ? 7.559 -11.719 -9.664 1 94.94 32 ILE B C 1
ATOM 1427 O O . ILE B 1 32 ? 7.496 -12.867 -9.211 1 94.94 32 ILE B O 1
ATOM 1431 N N . PRO B 1 33 ? 6.805 -10.781 -9.195 1 98 33 PRO B N 1
ATOM 1432 C CA . PRO B 1 33 ? 5.871 -11.086 -8.109 1 98 33 PRO B CA 1
ATOM 1433 C C . PRO B 1 33 ? 4.645 -11.867 -8.578 1 98 33 PRO B C 1
ATOM 1435 O O . PRO B 1 33 ? 4.02 -11.492 -9.57 1 98 33 PRO B O 1
ATOM 1438 N N . TYR B 1 34 ? 4.359 -12.938 -7.891 1 98.75 34 TYR B N 1
ATOM 1439 C CA . TYR B 1 34 ? 3.133 -13.703 -8.07 1 98.75 34 TYR B CA 1
ATOM 1440 C C . TYR B 1 34 ? 2.182 -13.484 -6.898 1 98.75 34 TYR B C 1
ATOM 1442 O O . TYR B 1 34 ? 2.619 -13.289 -5.762 1 98.75 34 TYR B O 1
ATOM 1450 N N . PHE B 1 35 ? 0.899 -13.562 -7.184 1 98.94 35 PHE B N 1
ATOM 1451 C CA . PHE B 1 35 ? -0.167 -13.359 -6.211 1 98.94 35 PHE B CA 1
ATOM 1452 C C . PHE B 1 35 ? -1.229 -14.445 -6.336 1 98.94 35 PHE B C 1
ATOM 1454 O O . PHE B 1 35 ? -1.433 -15 -7.414 1 98.94 35 PHE B O 1
ATOM 1461 N N . TYR B 1 36 ? -1.845 -14.758 -5.266 1 98.94 36 TYR B N 1
ATOM 1462 C CA . TYR B 1 36 ? -2.969 -15.688 -5.207 1 98.94 36 TYR B CA 1
ATOM 1463 C C . TYR B 1 36 ? -4.246 -14.969 -4.793 1 98.94 36 TYR B C 1
ATOM 1465 O O . TYR B 1 36 ? -4.484 -14.75 -3.604 1 98.94 36 TYR B O 1
ATOM 1473 N N . LEU B 1 37 ? -5.133 -14.648 -5.812 1 98.81 37 LEU B N 1
ATOM 1474 C CA . LEU B 1 37 ? -6.227 -13.711 -5.605 1 98.81 37 LEU B CA 1
ATOM 1475 C C . LEU B 1 37 ? -7.551 -14.305 -6.07 1 98.81 37 LEU B C 1
ATOM 1477 O O . LEU B 1 37 ? -7.57 -15.25 -6.863 1 98.81 37 LEU B O 1
ATOM 1481 N N . THR B 1 38 ? -8.617 -13.758 -5.57 1 98.69 38 THR B N 1
ATOM 1482 C CA . THR B 1 38 ? -9.977 -14.141 -5.93 1 98.69 38 THR B CA 1
ATOM 1483 C C . THR B 1 38 ? -10.812 -12.914 -6.281 1 98.69 38 THR B C 1
ATOM 1485 O O . THR B 1 38 ? -10.617 -11.844 -5.703 1 98.69 38 THR B O 1
ATOM 1488 N N . THR B 1 39 ? -11.781 -13.125 -7.176 1 97.88 39 THR B N 1
ATOM 1489 C CA . THR B 1 39 ? -12.633 -12.016 -7.586 1 97.88 39 THR B CA 1
ATOM 1490 C C . THR B 1 39 ? -13.656 -11.68 -6.5 1 97.88 39 THR B C 1
ATOM 1492 O O . THR B 1 39 ? -14.383 -10.695 -6.605 1 97.88 39 THR B O 1
ATOM 1495 N N . LEU B 1 40 ? -13.672 -12.414 -5.41 1 97.5 40 LEU B N 1
ATOM 1496 C CA . LEU B 1 40 ? -14.445 -12.008 -4.242 1 97.5 40 LEU B CA 1
ATOM 1497 C C . LEU B 1 40 ? -13.828 -10.766 -3.596 1 97.5 40 LEU B C 1
ATOM 1499 O O . LEU B 1 40 ? -14.492 -10.086 -2.805 1 97.5 40 LEU B O 1
ATOM 1503 N N . ASP B 1 41 ? -12.648 -10.539 -3.902 1 97.62 41 ASP B N 1
ATOM 1504 C CA . ASP B 1 41 ? -11.922 -9.344 -3.479 1 97.62 41 ASP B CA 1
ATOM 1505 C C . ASP B 1 41 ? -11.883 -8.305 -4.594 1 97.62 41 ASP B C 1
ATOM 1507 O O . ASP B 1 41 ? -11.695 -8.648 -5.766 1 97.62 41 ASP B O 1
ATOM 1511 N N . PRO B 1 42 ? -11.969 -7 -4.246 1 98.38 42 PRO B N 1
ATOM 1512 C CA . PRO B 1 42 ? -11.969 -5.961 -5.277 1 98.38 42 PRO B CA 1
ATOM 1513 C C . PRO B 1 42 ? -10.703 -5.98 -6.133 1 98.38 42 PRO B C 1
ATOM 1515 O O . PRO B 1 42 ? -10.75 -5.66 -7.324 1 98.38 42 PRO B O 1
ATOM 1518 N N . THR B 1 43 ? -9.531 -6.34 -5.574 1 98.75 43 THR B N 1
ATOM 1519 C CA . THR B 1 43 ? -8.25 -6.254 -6.277 1 98.75 43 THR B CA 1
ATOM 1520 C C . THR B 1 43 ? -8.297 -7.062 -7.57 1 98.75 43 THR B C 1
ATOM 1522 O O . THR B 1 43 ? -8.039 -6.531 -8.648 1 98.75 43 THR B O 1
ATOM 1525 N N . ALA B 1 44 ? -8.664 -8.32 -7.438 1 98.69 44 ALA B N 1
ATOM 1526 C CA . ALA B 1 44 ? -8.711 -9.18 -8.617 1 98.69 44 ALA B CA 1
ATOM 1527 C C . ALA B 1 44 ? -9.82 -8.742 -9.57 1 98.69 44 ALA B C 1
ATOM 1529 O O . ALA B 1 44 ? -9.625 -8.711 -10.789 1 98.69 44 ALA B O 1
ATOM 1530 N N . ARG B 1 45 ? -10.969 -8.398 -9 1 98.5 45 ARG B N 1
ATOM 1531 C CA . ARG B 1 45 ? -12.086 -7.941 -9.828 1 98.5 45 ARG B CA 1
ATOM 1532 C C . ARG B 1 45 ? -11.695 -6.703 -10.633 1 98.5 45 ARG B C 1
ATOM 1534 O O . ARG B 1 45 ? -11.953 -6.633 -11.836 1 98.5 45 ARG B O 1
ATOM 1541 N N . ASP B 1 46 ? -11.133 -5.719 -9.977 1 98.81 46 ASP B N 1
ATOM 1542 C CA . ASP B 1 46 ? -10.688 -4.496 -10.633 1 98.81 46 ASP B CA 1
ATOM 1543 C C . ASP B 1 46 ? -9.656 -4.797 -11.719 1 98.81 46 ASP B C 1
ATOM 1545 O O . ASP B 1 46 ? -9.719 -4.234 -12.812 1 98.81 46 ASP B O 1
ATOM 1549 N N . ALA B 1 47 ? -8.719 -5.703 -11.414 1 98.69 47 ALA B N 1
ATOM 1550 C CA . ALA B 1 47 ? -7.629 -6.02 -12.336 1 98.69 47 ALA B CA 1
ATOM 1551 C C . ALA B 1 47 ? -8.156 -6.637 -13.625 1 98.69 47 ALA B C 1
ATOM 1553 O O . ALA B 1 47 ? -7.586 -6.441 -14.703 1 98.69 47 ALA B O 1
ATOM 1554 N N . LEU B 1 48 ? -9.227 -7.375 -13.5 1 98.44 48 LEU B N 1
ATOM 1555 C CA . LEU B 1 48 ? -9.812 -8.008 -14.68 1 98.44 48 LEU B CA 1
ATOM 1556 C C . LEU B 1 48 ? -10.461 -6.973 -15.586 1 98.44 48 LEU B C 1
ATOM 1558 O O . LEU B 1 48 ? -10.68 -7.234 -16.781 1 98.44 48 LEU B O 1
ATOM 1562 N N . GLU B 1 49 ? -10.781 -5.77 -15.062 1 98.44 49 GLU B N 1
ATOM 1563 C CA . GLU B 1 49 ? -11.375 -4.688 -15.844 1 98.44 49 GLU B CA 1
ATOM 1564 C C . GLU B 1 49 ? -10.305 -3.734 -16.359 1 98.44 49 GLU B C 1
ATOM 1566 O O . GLU B 1 49 ? -10.383 -3.26 -17.5 1 98.44 49 GLU B O 1
ATOM 1571 N N . ASP B 1 50 ? -9.359 -3.379 -15.609 1 98.75 50 ASP B N 1
ATOM 1572 C CA . ASP B 1 50 ? -8.203 -2.545 -15.914 1 98.75 50 ASP B CA 1
ATOM 1573 C C . ASP B 1 50 ? -6.945 -3.086 -15.242 1 98.75 50 ASP B C 1
ATOM 1575 O O . ASP B 1 50 ? -6.824 -3.047 -14.016 1 98.75 50 ASP B O 1
ATOM 1579 N N . GLU B 1 51 ? -5.961 -3.566 -15.977 1 98.88 51 GLU B N 1
ATOM 1580 C CA . GLU B 1 51 ? -4.844 -4.355 -15.477 1 98.88 51 GLU B CA 1
ATOM 1581 C C . GLU B 1 51 ? -3.787 -3.4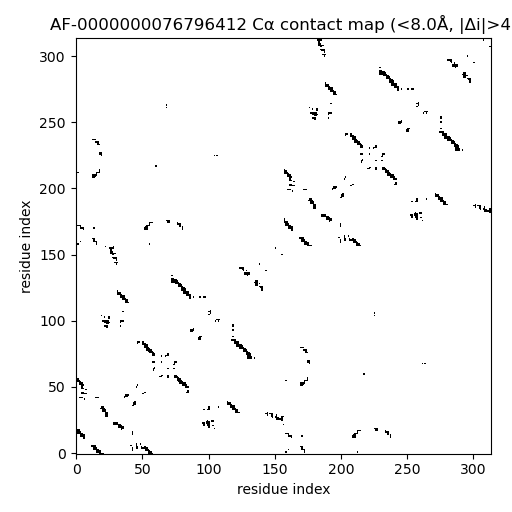69 -14.82 1 98.88 51 GLU B C 1
ATOM 1583 O O . GLU B 1 51 ? -2.855 -3.965 -14.188 1 98.88 51 GLU B O 1
ATOM 1588 N N . ARG B 1 52 ? -3.893 -2.139 -15.023 1 98.88 52 ARG B N 1
ATOM 1589 C CA . ARG B 1 52 ? -2.867 -1.247 -14.492 1 98.88 52 ARG B CA 1
ATOM 1590 C C . ARG B 1 52 ? -2.842 -1.286 -12.969 1 98.88 52 ARG B C 1
ATOM 1592 O O . ARG B 1 52 ? -3.891 -1.257 -12.32 1 98.88 52 ARG B O 1
ATOM 1599 N N . THR B 1 53 ? -1.684 -1.424 -12.383 1 98.88 53 THR B N 1
ATOM 1600 C CA . THR B 1 53 ? -1.501 -1.522 -10.938 1 98.88 53 THR B CA 1
ATOM 1601 C C . THR B 1 53 ? -0.084 -1.116 -10.539 1 98.88 53 THR B C 1
ATOM 1603 O O . THR B 1 53 ? 0.719 -0.735 -11.398 1 98.88 53 THR B O 1
ATOM 1606 N N . SER B 1 54 ? 0.229 -1.045 -9.312 1 98.88 54 SER B N 1
ATOM 1607 C CA . SER B 1 54 ? 1.561 -1.03 -8.719 1 98.88 54 SER B CA 1
ATOM 1608 C C . SER B 1 54 ? 1.646 -1.99 -7.535 1 98.88 54 SER B C 1
ATOM 1610 O O . SER B 1 54 ? 0.629 -2.525 -7.086 1 98.88 54 SER B O 1
ATOM 1612 N N . PHE B 1 55 ? 2.727 -2.328 -7.145 1 98.94 55 PHE B N 1
ATOM 1613 C CA . PHE B 1 55 ? 3.02 -3.123 -5.957 1 98.94 55 PHE B CA 1
ATOM 1614 C C . PHE B 1 55 ? 4.094 -2.455 -5.109 1 98.94 55 PHE B C 1
ATOM 1616 O O . PHE B 1 55 ? 5.211 -2.225 -5.582 1 98.94 55 PHE B O 1
ATOM 1623 N N . THR B 1 56 ? 3.75 -2.092 -3.912 1 98.94 56 THR B N 1
ATOM 1624 C CA . THR B 1 56 ? 4.621 -1.294 -3.053 1 98.94 56 THR B CA 1
ATOM 1625 C C . THR B 1 56 ? 5.082 -2.107 -1.848 1 98.94 56 THR B C 1
ATOM 1627 O O . THR B 1 56 ? 4.281 -2.783 -1.201 1 98.94 56 THR B O 1
ATOM 1630 N N . LEU B 1 57 ? 6.355 -2.068 -1.583 1 98.31 57 LEU B N 1
ATOM 1631 C CA . LEU B 1 57 ? 7.012 -2.729 -0.459 1 98.31 57 LEU B CA 1
ATOM 1632 C C . LEU B 1 57 ? 7.777 -1.72 0.39 1 98.31 57 LEU B C 1
ATOM 1634 O O . LEU B 1 57 ? 8.359 -0.771 -0.139 1 98.31 57 LEU B O 1
ATOM 1638 N N . SER B 1 58 ? 7.73 -1.953 1.666 1 98.5 58 SER B N 1
ATOM 1639 C CA . SER B 1 58 ? 8.484 -1.145 2.621 1 98.5 58 SER B CA 1
ATOM 1640 C C . SER B 1 58 ? 9.477 -1.994 3.4 1 98.5 58 SER B C 1
ATOM 1642 O O . SER B 1 58 ? 9.164 -3.111 3.812 1 98.5 58 SER B O 1
ATOM 1644 N N . GLU B 1 59 ? 10.664 -1.508 3.635 1 98.06 59 GLU B N 1
ATOM 1645 C CA . GLU B 1 59 ? 11.664 -2.158 4.477 1 98.06 59 GLU B CA 1
ATOM 1646 C C . GLU B 1 59 ? 11.297 -2.047 5.953 1 98.06 59 GLU B C 1
ATOM 1648 O O . GLU B 1 59 ? 11.672 -2.904 6.758 1 98.06 59 GLU B O 1
ATOM 1653 N N . PHE B 1 60 ? 10.531 -1.097 6.332 1 97.88 60 PHE B N 1
ATOM 1654 C CA . PHE B 1 60 ? 10.344 -0.682 7.719 1 97.88 60 PHE B CA 1
ATOM 1655 C C . PHE B 1 60 ? 9.859 -1.847 8.57 1 97.88 60 PHE B C 1
ATOM 1657 O O . PHE B 1 60 ? 10.383 -2.09 9.656 1 97.88 60 PHE B O 1
ATOM 1664 N N . PRO B 1 61 ? 8.906 -2.641 8.047 1 95.62 61 PRO B N 1
ATOM 1665 C CA . PRO B 1 61 ? 8.375 -3.703 8.898 1 95.62 61 PRO B CA 1
ATOM 1666 C C . PRO B 1 61 ? 9.398 -4.809 9.164 1 95.62 61 PRO B C 1
ATOM 1668 O O . PRO B 1 61 ? 9.188 -5.648 10.047 1 95.62 61 PRO B O 1
ATOM 1671 N N . LEU B 1 62 ? 10.477 -4.809 8.43 1 94.25 62 LEU B N 1
ATOM 1672 C CA . LEU B 1 62 ? 11.516 -5.809 8.641 1 94.25 62 LEU B CA 1
ATOM 1673 C C . LEU B 1 62 ? 12.32 -5.5 9.898 1 94.25 62 LEU B C 1
ATOM 1675 O O . LEU B 1 62 ? 13.047 -6.359 10.398 1 94.25 62 LEU B O 1
ATOM 1679 N N . GLY B 1 63 ? 12.289 -4.23 10.328 1 95.12 63 GLY B N 1
ATOM 1680 C CA . GLY B 1 63 ? 13.008 -3.832 11.523 1 95.12 63 GLY B CA 1
ATOM 1681 C C . GLY B 1 63 ? 14.43 -3.369 11.242 1 95.12 63 GLY B C 1
ATOM 1682 O O . GLY B 1 63 ? 15.102 -2.846 12.125 1 95.12 63 GLY B O 1
ATOM 1683 N N . THR B 1 64 ? 14.852 -3.471 10.016 1 97.19 64 THR B N 1
ATOM 1684 C CA . THR B 1 64 ? 16.25 -3.207 9.688 1 97.19 64 THR B CA 1
ATOM 1685 C C . THR B 1 64 ? 16.5 -1.708 9.562 1 97.19 64 THR B C 1
ATOM 1687 O O . THR B 1 64 ? 17.641 -1.267 9.523 1 97.19 64 THR B O 1
ATOM 1690 N N . CYS B 1 65 ? 15.492 -0.917 9.57 1 97.56 65 CYS B N 1
ATOM 1691 C CA . CYS B 1 65 ? 15.648 0.532 9.492 1 97.56 65 CYS B CA 1
ATOM 1692 C C . CYS B 1 65 ? 15.867 1.133 10.875 1 97.56 65 CYS B C 1
ATOM 1694 O O . CYS B 1 65 ? 16.172 2.32 11 1 97.56 65 CYS B O 1
ATOM 1696 N N . GLY B 1 66 ? 15.672 0.324 11.922 1 96.06 66 GLY B N 1
ATOM 1697 C CA . GLY B 1 66 ? 15.789 0.843 13.273 1 96.06 66 GLY B CA 1
ATOM 1698 C C . GLY B 1 66 ? 14.703 1.844 13.617 1 96.06 66 GLY B C 1
ATOM 1699 O O . GLY B 1 66 ? 13.516 1.562 13.453 1 96.06 66 GLY B O 1
ATOM 1700 N N . LYS B 1 67 ? 15.133 3.012 14.094 1 95.81 67 LYS B N 1
ATOM 1701 C CA . LYS B 1 67 ? 14.188 4.027 14.547 1 95.81 67 LYS B CA 1
ATOM 1702 C C . LYS B 1 67 ? 13.938 5.07 13.469 1 95.81 67 LYS B C 1
ATOM 1704 O O . LYS B 1 67 ? 13.227 6.051 13.695 1 95.81 67 LYS B O 1
ATOM 1709 N N . VAL B 1 68 ? 14.492 4.797 12.305 1 97.69 68 VAL B N 1
ATOM 1710 C CA . VAL B 1 68 ? 14.367 5.734 11.195 1 97.69 68 VAL B CA 1
ATOM 1711 C C . VAL B 1 68 ? 12.93 5.738 10.68 1 97.69 68 VAL B C 1
ATOM 1713 O O . VAL B 1 68 ? 12.289 4.684 10.602 1 97.69 68 VAL B O 1
ATOM 1716 N N . ASP B 1 69 ? 12.414 6.934 10.383 1 98.44 69 ASP B N 1
ATOM 1717 C CA . ASP B 1 69 ? 11.055 7.051 9.852 1 98.44 69 ASP B CA 1
ATOM 1718 C C . ASP B 1 69 ? 10.914 6.301 8.531 1 98.44 69 ASP B C 1
ATOM 1720 O O . ASP B 1 69 ? 11.805 6.355 7.68 1 98.44 69 ASP B O 1
ATOM 1724 N N . PRO B 1 70 ? 9.742 5.703 8.281 1 98.12 70 PRO B N 1
ATOM 1725 C CA . PRO B 1 70 ? 9.523 4.953 7.039 1 98.12 70 PRO B CA 1
ATOM 1726 C C . PRO B 1 70 ? 9.672 5.82 5.789 1 98.12 70 PRO B C 1
ATOM 1728 O O . PRO B 1 70 ? 9.992 5.312 4.715 1 98.12 70 PRO B O 1
ATOM 1731 N N . GLU B 1 71 ? 9.445 7.137 5.887 1 98.5 71 GLU B N 1
ATOM 1732 C CA . GLU B 1 71 ? 9.539 8.031 4.73 1 98.5 71 GLU B CA 1
ATOM 1733 C C . GLU B 1 71 ? 10.969 8.508 4.523 1 98.5 71 GLU B C 1
ATOM 1735 O O . GLU B 1 71 ? 11.297 9.07 3.475 1 98.5 71 GLU B O 1
ATOM 1740 N N . ASN B 1 72 ? 11.797 8.312 5.617 1 98.56 72 ASN B N 1
ATOM 1741 C CA . ASN B 1 72 ? 13.203 8.672 5.449 1 98.56 72 ASN B CA 1
ATOM 1742 C C . ASN B 1 72 ? 13.859 7.863 4.336 1 98.56 72 ASN B C 1
ATOM 1744 O O . ASN B 1 72 ? 13.711 6.641 4.277 1 98.56 72 ASN B O 1
ATOM 1748 N N . PRO B 1 73 ? 14.617 8.539 3.43 1 98.38 73 PRO B N 1
ATOM 1749 C CA . PRO B 1 73 ? 15.148 7.859 2.25 1 98.38 73 PRO B CA 1
ATOM 1750 C C . PRO B 1 73 ? 16.094 6.715 2.609 1 98.38 73 PRO B C 1
ATOM 1752 O O . PRO B 1 73 ? 16.375 5.852 1.772 1 98.38 73 PRO B O 1
ATOM 1755 N N . THR B 1 74 ? 16.609 6.66 3.857 1 98.44 74 THR B N 1
ATOM 1756 C CA . THR B 1 74 ? 17.531 5.594 4.227 1 98.44 74 THR B CA 1
ATOM 1757 C C . THR B 1 74 ? 16.766 4.328 4.613 1 98.44 74 THR B C 1
ATOM 1759 O O . THR B 1 74 ? 17.359 3.266 4.789 1 98.44 74 THR B O 1
ATOM 1762 N N . CYS B 1 75 ? 15.508 4.406 4.84 1 98.56 75 CYS B N 1
ATOM 1763 C CA . CYS B 1 75 ? 14.633 3.242 4.938 1 98.56 75 CYS B CA 1
ATOM 1764 C C . CYS B 1 75 ? 14.023 2.9 3.58 1 98.56 75 CYS B C 1
ATOM 1766 O O . CYS B 1 75 ? 13.172 3.637 3.074 1 98.56 75 CYS B O 1
ATOM 1768 N N . ALA B 1 76 ? 14.344 1.814 3.016 1 98.31 76 ALA B N 1
ATOM 1769 C CA . ALA B 1 76 ? 14.07 1.528 1.608 1 98.31 76 ALA B CA 1
ATOM 1770 C C . ALA B 1 76 ? 12.578 1.314 1.366 1 98.31 76 ALA B C 1
ATOM 1772 O O . ALA B 1 76 ? 11.875 0.795 2.232 1 98.31 76 ALA B O 1
ATOM 1773 N N . LYS B 1 77 ? 12.156 1.736 0.277 1 98.44 77 LYS B N 1
ATOM 1774 C CA . LYS B 1 77 ? 10.82 1.474 -0.255 1 98.44 77 LYS B CA 1
ATOM 1775 C C . LYS B 1 77 ? 10.867 1.241 -1.762 1 98.44 77 LYS B C 1
ATOM 1777 O O . LYS B 1 77 ? 11.656 1.866 -2.469 1 98.44 77 LYS B O 1
ATOM 1782 N N . LEU B 1 78 ? 10.062 0.385 -2.213 1 98.12 78 LEU B N 1
ATOM 1783 C CA . LEU B 1 78 ? 10.023 -0.051 -3.605 1 98.12 78 LEU B CA 1
ATOM 1784 C C . LEU B 1 78 ? 8.594 -0.042 -4.137 1 98.12 78 LEU B C 1
ATOM 1786 O O . LEU B 1 78 ? 7.68 -0.538 -3.475 1 98.12 78 LEU B O 1
ATOM 1790 N N . THR B 1 79 ? 8.438 0.619 -5.23 1 98.69 79 THR B N 1
ATOM 1791 C CA . THR B 1 79 ? 7.188 0.51 -5.973 1 98.69 79 THR B CA 1
ATOM 1792 C C . THR B 1 79 ? 7.441 -0.002 -7.387 1 98.69 79 THR B C 1
ATOM 1794 O O . THR B 1 79 ? 8.195 0.604 -8.148 1 98.69 79 THR B O 1
ATOM 1797 N N . LEU B 1 80 ? 6.875 -1.138 -7.684 1 98.56 80 LEU B N 1
ATOM 1798 C CA . LEU B 1 80 ? 6.844 -1.7 -9.031 1 98.56 80 LEU B CA 1
ATOM 1799 C C . LEU B 1 80 ? 5.52 -1.39 -9.719 1 98.56 80 LEU B C 1
ATOM 1801 O O . LEU B 1 80 ? 4.453 -1.737 -9.203 1 98.56 80 LEU B O 1
ATOM 1805 N N . THR B 1 81 ? 5.582 -0.666 -10.828 1 98.62 81 THR B N 1
ATOM 1806 C CA . THR B 1 81 ? 4.355 -0.377 -11.562 1 98.62 81 THR B CA 1
ATOM 1807 C C . THR B 1 81 ? 4.273 -1.226 -12.828 1 98.62 81 THR B C 1
ATOM 1809 O O . THR B 1 81 ? 5.293 -1.518 -13.453 1 98.62 81 THR B O 1
ATOM 1812 N N . GLY B 1 82 ? 3.082 -1.641 -13.156 1 98.75 82 GLY B N 1
ATOM 1813 C CA . GLY B 1 82 ? 2.854 -2.438 -14.352 1 98.75 82 GLY B CA 1
ATOM 1814 C C . GLY B 1 82 ? 1.43 -2.945 -14.469 1 98.75 82 GLY B C 1
ATOM 1815 O O . GLY B 1 82 ? 0.477 -2.195 -14.25 1 98.75 82 GLY B O 1
ATOM 1816 N N . LYS B 1 83 ? 1.316 -4.18 -14.93 1 98.88 83 LYS B N 1
ATOM 1817 C CA . LYS B 1 83 ? 0.011 -4.789 -15.164 1 98.88 83 LYS B CA 1
ATOM 1818 C C . LYS B 1 83 ? -0.149 -6.074 -14.359 1 98.88 83 LYS B C 1
ATOM 1820 O O . LYS B 1 83 ? 0.766 -6.898 -14.305 1 98.88 83 LYS B O 1
ATOM 1825 N N . LEU B 1 84 ? -1.231 -6.176 -13.695 1 98.81 84 LEU B N 1
ATOM 1826 C CA . LEU B 1 84 ? -1.618 -7.398 -13.008 1 98.81 84 LEU B CA 1
ATOM 1827 C C . LEU B 1 84 ? -2.336 -8.352 -13.953 1 98.81 84 LEU B C 1
ATOM 1829 O O . LEU B 1 84 ? -3.449 -8.07 -14.406 1 98.81 84 LEU B O 1
ATOM 1833 N N . LYS B 1 85 ? -1.715 -9.516 -14.227 1 98.75 85 LYS B N 1
ATOM 1834 C CA . LYS B 1 85 ? -2.215 -10.445 -15.234 1 98.75 85 LYS B CA 1
ATOM 1835 C C . LYS B 1 85 ? -2.506 -11.812 -14.617 1 98.75 85 LYS B C 1
ATOM 1837 O O . LYS B 1 85 ? -1.749 -12.297 -13.773 1 98.75 85 LYS B O 1
ATOM 1842 N N . VAL B 1 86 ? -3.58 -12.477 -15.133 1 98.75 86 VAL B N 1
ATOM 1843 C CA . VAL B 1 86 ? -3.846 -13.859 -14.742 1 98.75 86 VAL B CA 1
ATOM 1844 C C . VAL B 1 86 ? -2.83 -14.789 -15.406 1 98.75 86 VAL B C 1
ATOM 1846 O O . VAL B 1 86 ? -2.541 -14.648 -16.594 1 98.75 86 VAL B O 1
ATOM 1849 N N . VAL B 1 87 ? -2.238 -15.648 -14.625 1 98.75 87 VAL B N 1
ATOM 1850 C CA . VAL B 1 87 ? -1.348 -16.672 -15.172 1 98.75 87 VAL B CA 1
ATOM 1851 C C . VAL B 1 87 ? -2.17 -17.828 -15.727 1 98.75 87 VAL B C 1
ATOM 1853 O O . VAL B 1 87 ? -3.051 -18.359 -15.039 1 98.75 87 VAL B O 1
ATOM 1856 N N . ASP B 1 88 ? -1.895 -18.188 -16.969 1 98.25 88 ASP B N 1
ATOM 1857 C CA . ASP B 1 88 ? -2.574 -19.344 -17.562 1 98.25 88 ASP B CA 1
ATOM 1858 C C . ASP B 1 88 ? -2.301 -20.609 -16.781 1 98.25 88 ASP B C 1
ATOM 1860 O O . ASP B 1 88 ? -1.159 -21.078 -16.703 1 98.25 88 ASP B O 1
ATOM 1864 N N . HIS B 1 89 ? -3.326 -21.219 -16.234 1 96.19 89 HIS B N 1
ATOM 1865 C CA . HIS B 1 89 ? -3.189 -22.391 -15.375 1 96.19 89 HIS B CA 1
ATOM 1866 C C . HIS B 1 89 ? -2.602 -23.578 -16.125 1 96.19 89 HIS B C 1
ATOM 1868 O O . HIS B 1 89 ? -2.113 -24.531 -15.516 1 96.19 89 HIS B O 1
ATOM 1874 N N . LYS B 1 90 ? -2.613 -23.516 -17.484 1 96.94 90 LYS B N 1
ATOM 1875 C CA . LYS B 1 90 ? -2.105 -24.625 -18.297 1 96.94 90 LYS B CA 1
ATOM 1876 C C . LYS B 1 90 ? -0.649 -24.391 -18.688 1 96.94 90 LYS B C 1
ATOM 1878 O O . LYS B 1 90 ? -0.023 -25.25 -19.312 1 96.94 90 LYS B O 1
ATOM 1883 N N . SER B 1 91 ? -0.064 -23.281 -18.266 1 97.38 91 SER B N 1
ATOM 1884 C CA . SER B 1 91 ? 1.305 -22.938 -18.641 1 97.38 91 SER B CA 1
ATOM 1885 C C . SER B 1 91 ? 2.309 -23.484 -17.625 1 97.38 91 SER B C 1
ATOM 1887 O O . SER B 1 91 ? 1.975 -23.688 -16.453 1 97.38 91 SER B O 1
ATOM 1889 N N . PRO B 1 92 ? 3.529 -23.75 -18.062 1 96.69 92 PRO B N 1
ATOM 1890 C CA . PRO B 1 92 ? 4.578 -24.125 -17.109 1 96.69 92 PRO B CA 1
ATOM 1891 C C . PRO B 1 92 ? 4.793 -23.062 -16.031 1 96.69 92 PRO B C 1
ATOM 1893 O O . PRO B 1 92 ? 5.18 -23.391 -14.914 1 96.69 92 PRO B O 1
ATOM 1896 N N . GLU B 1 93 ? 4.531 -21.828 -16.344 1 97.12 93 GLU B N 1
ATOM 1897 C CA . GLU B 1 93 ? 4.68 -20.734 -15.383 1 97.12 93 GLU B CA 1
ATOM 1898 C C . GLU B 1 93 ? 3.736 -20.922 -14.195 1 97.12 93 GLU B C 1
ATOM 1900 O O . GLU B 1 93 ? 4.066 -20.547 -13.07 1 97.12 93 GLU B O 1
ATOM 1905 N N . ALA B 1 94 ? 2.629 -21.5 -14.445 1 98.19 94 ALA B N 1
ATOM 1906 C CA . ALA B 1 94 ? 1.641 -21.672 -13.391 1 98.19 94 ALA B CA 1
ATOM 1907 C C . ALA B 1 94 ? 2.18 -22.578 -12.281 1 98.19 94 ALA B C 1
ATOM 1909 O O . ALA B 1 94 ? 1.998 -22.297 -11.094 1 98.19 94 ALA B O 1
ATOM 1910 N N . ASP B 1 95 ? 2.84 -23.625 -12.664 1 97.19 95 ASP B N 1
ATOM 1911 C CA . ASP B 1 95 ? 3.408 -24.547 -11.68 1 97.19 95 ASP B CA 1
ATOM 1912 C C . ASP B 1 95 ? 4.5 -23.859 -10.859 1 97.19 95 ASP B C 1
ATOM 1914 O O . ASP B 1 95 ? 4.578 -24.047 -9.641 1 97.19 95 ASP B O 1
ATOM 1918 N N . LEU B 1 96 ? 5.336 -23.188 -11.57 1 96.44 96 LEU B N 1
ATOM 1919 C CA . LEU B 1 96 ? 6.402 -22.438 -10.906 1 96.44 96 LEU B CA 1
ATOM 1920 C C . LEU B 1 96 ? 5.832 -21.422 -9.922 1 96.44 96 LEU B C 1
ATOM 1922 O O . LEU B 1 96 ? 6.297 -21.328 -8.789 1 96.44 96 LEU B O 1
ATOM 1926 N N . ALA B 1 97 ? 4.863 -20.672 -10.32 1 98.31 97 ALA B N 1
ATOM 1927 C CA . ALA B 1 97 ? 4.23 -19.641 -9.5 1 98.31 97 ALA B CA 1
ATOM 1928 C C . ALA B 1 97 ? 3.541 -20.266 -8.281 1 98.31 97 ALA B C 1
ATOM 1930 O O . ALA B 1 97 ? 3.643 -19.734 -7.172 1 98.31 97 ALA B O 1
ATOM 1931 N N . LYS B 1 98 ? 2.859 -21.344 -8.508 1 98.25 98 LYS B N 1
ATOM 1932 C CA . LYS B 1 98 ? 2.189 -22.047 -7.422 1 98.25 98 LYS B CA 1
ATOM 1933 C C . LYS B 1 98 ? 3.189 -22.5 -6.359 1 98.25 98 LYS B C 1
ATOM 1935 O O . LYS B 1 98 ? 2.967 -22.297 -5.164 1 98.25 98 LYS B O 1
ATOM 1940 N N . THR B 1 99 ? 4.238 -23.125 -6.789 1 97.94 99 THR B N 1
ATOM 1941 C CA . THR B 1 99 ? 5.281 -23.578 -5.879 1 97.94 99 THR B CA 1
ATOM 1942 C C . THR B 1 99 ? 5.879 -22.406 -5.105 1 97.94 99 THR B C 1
ATOM 1944 O O . THR B 1 99 ? 6.074 -22.484 -3.891 1 97.94 99 THR B O 1
ATOM 1947 N N . ALA B 1 100 ? 6.18 -21.297 -5.785 1 98.06 100 ALA B N 1
ATOM 1948 C CA . ALA B 1 100 ? 6.711 -20.094 -5.145 1 98.06 100 ALA B CA 1
ATOM 1949 C C . ALA B 1 100 ? 5.758 -19.578 -4.066 1 98.06 100 ALA B C 1
ATOM 1951 O O . ALA B 1 100 ? 6.168 -19.344 -2.93 1 98.06 100 ALA B O 1
ATOM 1952 N N . LEU B 1 101 ? 4.473 -19.469 -4.383 1 98.62 101 LEU B N 1
ATOM 1953 C CA . LEU B 1 101 ? 3.471 -18.922 -3.475 1 98.62 101 LEU B CA 1
ATOM 1954 C C . LEU B 1 101 ? 3.254 -19.844 -2.281 1 98.62 101 LEU B C 1
ATOM 1956 O O . LEU B 1 101 ? 3.289 -19.406 -1.132 1 98.62 101 LEU B O 1
ATOM 1960 N N . PHE B 1 102 ? 3.125 -21.109 -2.516 1 98.44 102 PHE B N 1
ATOM 1961 C CA . PHE B 1 102 ? 2.709 -22.031 -1.455 1 98.44 102 PHE B CA 1
ATOM 1962 C C . PHE B 1 102 ? 3.883 -22.375 -0.544 1 98.44 102 PHE B C 1
ATOM 1964 O O . PHE B 1 102 ? 3.689 -22.688 0.63 1 98.44 102 PHE B O 1
ATOM 1971 N N . SER B 1 103 ? 5.113 -22.281 -1.07 1 97.88 103 SER B N 1
ATOM 1972 C CA . SER B 1 103 ? 6.277 -22.469 -0.211 1 97.88 103 SER B CA 1
ATOM 1973 C C . SER B 1 103 ? 6.438 -21.328 0.771 1 97.88 103 SER B C 1
ATOM 1975 O O . SER B 1 103 ? 6.797 -21.531 1.932 1 97.88 103 SER B O 1
ATOM 1977 N N . LYS B 1 104 ? 6.117 -20.156 0.361 1 97 104 LYS B N 1
ATOM 1978 C CA . LYS B 1 104 ? 6.254 -18.984 1.209 1 97 104 LYS B CA 1
ATOM 1979 C C . LYS B 1 104 ? 5.004 -18.766 2.057 1 97 104 LYS B C 1
ATOM 1981 O O . LYS B 1 104 ? 5.086 -18.266 3.18 1 97 104 LYS B O 1
ATOM 1986 N N . HIS B 1 105 ? 3.879 -19.078 1.52 1 98 105 HIS B N 1
ATOM 1987 C CA . HIS B 1 105 ? 2.576 -18.922 2.154 1 98 105 HIS B CA 1
ATOM 1988 C C . HIS B 1 105 ? 1.825 -20.25 2.205 1 98 105 HIS B C 1
ATOM 1990 O O . HIS B 1 105 ? 0.837 -20.438 1.492 1 98 105 HIS B O 1
ATOM 1996 N N . PRO B 1 106 ? 2.199 -21.062 3.104 1 97.94 106 PRO B N 1
ATOM 1997 C CA . PRO B 1 106 ? 1.685 -22.438 3.078 1 97.94 106 PRO B CA 1
ATOM 1998 C C . PRO B 1 106 ? 0.179 -22.516 3.322 1 97.94 106 PRO B C 1
ATOM 2000 O O . PRO B 1 106 ? -0.486 -23.438 2.842 1 97.94 106 PRO B O 1
ATOM 2003 N N . GLU B 1 107 ? -0.353 -21.547 3.984 1 97.69 107 GLU B N 1
ATOM 2004 C CA . GLU B 1 107 ? -1.783 -21.578 4.277 1 97.69 107 GLU B CA 1
ATOM 2005 C C . GLU B 1 107 ? -2.611 -21.484 3 1 97.69 107 GLU B C 1
ATOM 2007 O O . GLU B 1 107 ? -3.764 -21.922 2.963 1 97.69 107 GLU B O 1
ATOM 2012 N N . MET B 1 108 ? -2.092 -20.938 1.982 1 98.38 108 MET B N 1
ATOM 2013 C CA . MET B 1 108 ? -2.807 -20.734 0.726 1 98.38 108 MET B CA 1
ATOM 2014 C C . MET B 1 108 ? -3.32 -22.062 0.166 1 98.38 108 MET B C 1
ATOM 2016 O O . MET B 1 108 ? -4.379 -22.094 -0.46 1 98.38 108 MET B O 1
ATOM 2020 N N . GLU B 1 109 ? -2.527 -23.062 0.372 1 97.38 109 GLU B N 1
ATOM 2021 C CA . GLU B 1 109 ? -2.896 -24.375 -0.155 1 97.38 109 GLU B CA 1
ATOM 2022 C C . GLU B 1 109 ? -4.242 -24.828 0.401 1 97.38 109 GLU B C 1
ATOM 2024 O O . GLU B 1 109 ? -4.969 -25.578 -0.26 1 97.38 109 GLU B O 1
ATOM 2029 N N . GLY B 1 110 ? -4.551 -24.328 1.574 1 97.94 110 GLY B N 1
ATOM 2030 C CA . GLY B 1 110 ? -5.762 -24.781 2.244 1 97.94 110 GLY B CA 1
ATOM 2031 C C . GLY B 1 110 ? -6.914 -23.812 2.105 1 97.94 110 GLY B C 1
ATOM 2032 O O . GLY B 1 110 ? -7.984 -24.016 2.684 1 97.94 110 GLY B O 1
ATOM 2033 N N . TRP B 1 111 ? -6.773 -22.75 1.34 1 98.19 111 TRP B N 1
ATOM 2034 C CA . TRP B 1 111 ? -7.859 -21.797 1.168 1 98.19 111 TRP B CA 1
ATOM 2035 C C . TRP B 1 111 ? -9.016 -22.406 0.39 1 98.19 111 TRP B C 1
ATOM 2037 O O . TRP B 1 111 ? -8.812 -23.312 -0.432 1 98.19 111 TRP B O 1
ATOM 2047 N N . PRO B 1 112 ? -10.242 -21.953 0.688 1 97.38 112 PRO B N 1
ATOM 2048 C CA . PRO B 1 112 ? -11.422 -22.656 0.167 1 97.38 112 PRO B CA 1
ATOM 2049 C C . PRO B 1 112 ? -11.453 -22.703 -1.359 1 97.38 112 PRO B C 1
ATOM 2051 O O . PRO B 1 112 ? -11.359 -21.656 -2.014 1 97.38 112 PRO B O 1
ATOM 2054 N N . LYS B 1 113 ? -11.688 -23.812 -1.899 1 97.06 113 LYS B N 1
ATOM 2055 C CA . LYS B 1 113 ? -11.688 -24.016 -3.346 1 97.06 113 LYS B CA 1
ATOM 2056 C C . LYS B 1 113 ? -12.812 -23.234 -4.008 1 97.06 113 LYS B C 1
ATOM 2058 O O . LYS B 1 113 ? -12.664 -22.766 -5.141 1 97.06 113 LYS B O 1
ATOM 2063 N N . ASN B 1 114 ? -13.867 -23.078 -3.357 1 97.88 114 ASN B N 1
ATOM 2064 C CA . ASN B 1 114 ? -15.023 -22.406 -3.939 1 97.88 114 ASN B CA 1
ATOM 2065 C C . ASN B 1 114 ? -14.797 -20.891 -4.051 1 97.88 114 ASN B C 1
ATOM 2067 O O . ASN B 1 114 ? -15.625 -20.172 -4.617 1 97.88 114 ASN B O 1
ATOM 2071 N N . HIS B 1 115 ? -13.742 -20.375 -3.551 1 98.12 115 HIS B N 1
ATOM 2072 C CA . HIS B 1 115 ? -13.406 -18.969 -3.736 1 98.12 115 HIS B CA 1
ATOM 2073 C C . HIS B 1 115 ? -12.719 -18.734 -5.078 1 98.12 115 HIS B C 1
ATOM 2075 O O . HIS B 1 115 ? -12.555 -17.594 -5.508 1 98.12 115 HIS B O 1
ATOM 2081 N N . HIS B 1 116 ? -12.352 -19.828 -5.75 1 97.94 116 HIS B N 1
ATOM 2082 C CA . HIS B 1 116 ? -11.805 -19.781 -7.102 1 97.94 116 HIS B CA 1
ATOM 2083 C C . HIS B 1 116 ? -10.617 -18.828 -7.18 1 97.94 116 HIS B C 1
ATOM 2085 O O . HIS B 1 116 ? -10.57 -17.953 -8.047 1 97.94 116 HIS B O 1
ATOM 2091 N N . PHE B 1 117 ? -9.68 -19.141 -6.301 1 98.62 117 PHE B N 1
ATOM 2092 C CA . PHE B 1 117 ? -8.445 -18.375 -6.352 1 98.62 117 PHE B CA 1
ATOM 2093 C C . PHE B 1 117 ? -7.688 -18.641 -7.645 1 98.62 117 PHE B C 1
ATOM 2095 O O . PHE B 1 117 ? -7.668 -19.766 -8.141 1 98.62 117 PHE B O 1
ATOM 2102 N N . GLU B 1 118 ? -7.082 -17.562 -8.172 1 98.62 118 GLU B N 1
ATOM 2103 C CA . GLU B 1 118 ? -6.227 -17.625 -9.359 1 98.62 118 GLU B CA 1
ATOM 2104 C C . GLU B 1 118 ? -4.871 -16.984 -9.094 1 98.62 118 GLU B C 1
ATOM 2106 O O . GLU B 1 118 ? -4.75 -16.109 -8.227 1 98.62 118 GLU B O 1
ATOM 2111 N N . ILE B 1 119 ? -3.926 -17.531 -9.828 1 98.81 119 ILE B N 1
ATOM 2112 C CA . ILE B 1 119 ? -2.596 -16.938 -9.734 1 98.81 119 ILE B CA 1
ATOM 2113 C C . ILE B 1 119 ? -2.492 -15.742 -10.688 1 98.81 119 ILE B C 1
ATOM 2115 O O . ILE B 1 119 ? -2.867 -15.844 -11.859 1 98.81 119 ILE B O 1
ATOM 2119 N N . PHE B 1 120 ? -2.096 -14.625 -10.18 1 98.94 120 PHE B N 1
ATOM 2120 C CA . PHE B 1 120 ? -1.764 -13.43 -10.945 1 98.94 120 PHE B CA 1
ATOM 2121 C C . PHE B 1 120 ? -0.263 -13.164 -10.906 1 98.94 120 PHE B C 1
ATOM 2123 O O . PHE B 1 120 ? 0.43 -13.617 -9.992 1 98.94 120 PHE B O 1
ATOM 2130 N N . LYS B 1 121 ? 0.219 -12.5 -11.836 1 98.81 121 LYS B N 1
ATOM 2131 C CA . LYS B 1 121 ? 1.585 -11.984 -11.836 1 98.81 121 LYS B CA 1
ATOM 2132 C C . LYS B 1 121 ? 1.608 -10.492 -12.148 1 98.81 121 LYS B C 1
ATOM 2134 O O . LYS B 1 121 ? 0.695 -9.977 -12.789 1 98.81 121 LYS B O 1
ATOM 2139 N N . LEU B 1 122 ? 2.625 -9.812 -11.664 1 98.81 122 LEU B N 1
ATOM 2140 C CA . LEU B 1 122 ? 2.873 -8.438 -12.07 1 98.81 122 LEU B CA 1
ATOM 2141 C C . LEU B 1 122 ? 3.836 -8.383 -13.258 1 98.81 122 LEU B C 1
ATOM 2143 O O . LEU B 1 122 ? 4.98 -8.828 -13.148 1 98.81 122 LEU B O 1
ATOM 2147 N N . GLU B 1 123 ? 3.34 -7.953 -14.383 1 98.44 123 GLU B N 1
ATOM 2148 C CA . GLU B 1 123 ? 4.242 -7.566 -15.469 1 98.44 123 GLU B CA 1
ATOM 2149 C C . GLU B 1 123 ? 4.812 -6.168 -15.234 1 98.44 123 GLU B C 1
ATOM 2151 O O . GLU B 1 123 ? 4.137 -5.168 -15.484 1 98.44 123 GLU B O 1
ATOM 2156 N N . ILE B 1 124 ? 6.07 -6.145 -14.836 1 98.19 124 ILE B N 1
ATOM 2157 C CA . ILE B 1 124 ? 6.695 -4.914 -14.367 1 98.19 124 ILE B CA 1
ATOM 2158 C C . ILE B 1 124 ? 7.035 -4.016 -15.555 1 98.19 124 ILE B C 1
ATOM 2160 O O . ILE B 1 124 ? 7.672 -4.461 -16.516 1 98.19 124 ILE B O 1
ATOM 2164 N N . GLU B 1 125 ? 6.645 -2.762 -15.469 1 98.25 125 GLU B N 1
ATOM 2165 C CA . GLU B 1 125 ? 6.934 -1.797 -16.531 1 98.25 125 GLU B CA 1
ATOM 2166 C C . GLU B 1 125 ? 7.855 -0.689 -16.031 1 98.25 125 GLU B C 1
ATOM 2168 O O . GLU B 1 125 ? 8.617 -0.111 -16.797 1 98.25 125 GLU B O 1
ATOM 2173 N N . ASN B 1 126 ? 7.785 -0.33 -14.75 1 97.69 126 ASN B N 1
ATOM 2174 C CA . ASN B 1 126 ? 8.602 0.713 -14.141 1 97.69 126 ASN B CA 1
ATOM 2175 C C . ASN B 1 126 ? 8.969 0.369 -12.703 1 97.69 126 ASN B C 1
ATOM 2177 O O . ASN B 1 126 ? 8.258 -0.389 -12.039 1 97.69 126 ASN B O 1
ATOM 2181 N N . ILE B 1 127 ? 10.102 0.916 -12.273 1 97.5 127 ILE B N 1
ATOM 2182 C CA . ILE B 1 127 ? 10.586 0.699 -10.914 1 97.5 127 ILE B CA 1
ATOM 2183 C C . ILE B 1 127 ? 10.852 2.043 -10.242 1 97.5 127 ILE B C 1
ATOM 2185 O O . ILE B 1 127 ? 11.484 2.926 -10.836 1 97.5 127 ILE B O 1
ATOM 2189 N N . PHE B 1 128 ? 10.344 2.256 -9.117 1 98.06 128 PHE B N 1
ATOM 2190 C CA . PHE B 1 128 ? 10.617 3.387 -8.242 1 98.06 128 PHE B CA 1
ATOM 2191 C C . PHE B 1 128 ? 11.219 2.916 -6.922 1 98.06 128 PHE B C 1
ATOM 2193 O O . PHE B 1 128 ? 10.508 2.414 -6.051 1 98.06 128 PHE B O 1
ATOM 2200 N N . LEU B 1 129 ? 12.531 3.029 -6.781 1 97.94 129 LEU B N 1
ATOM 2201 C CA . LEU B 1 129 ? 13.266 2.578 -5.605 1 97.94 129 LEU B CA 1
ATOM 2202 C C . LEU B 1 129 ? 13.938 3.752 -4.902 1 97.94 129 LEU B C 1
ATOM 2204 O O . LEU B 1 129 ? 14.719 4.48 -5.516 1 97.94 129 LEU B O 1
ATOM 2208 N N . ILE B 1 130 ? 13.578 3.992 -3.693 1 98.44 130 ILE B N 1
ATOM 2209 C CA . ILE B 1 130 ? 14.289 4.902 -2.801 1 98.44 130 ILE B CA 1
ATOM 2210 C C . ILE B 1 130 ? 14.961 4.105 -1.683 1 98.44 130 ILE B C 1
ATOM 2212 O O . ILE B 1 130 ? 14.289 3.398 -0.928 1 98.44 130 ILE B O 1
ATOM 2216 N N . A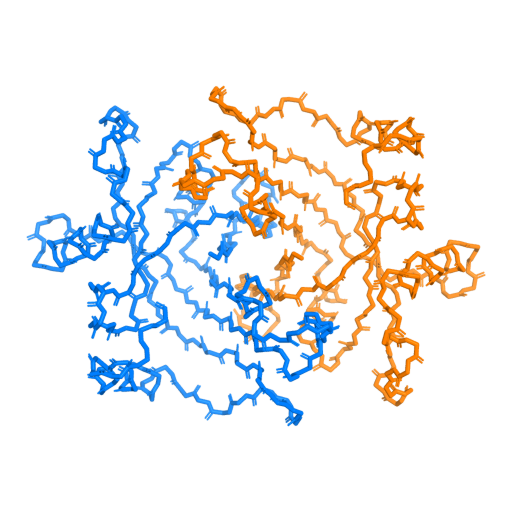SP B 1 131 ? 16.266 4.148 -1.58 1 97.81 131 ASP B N 1
ATOM 2217 C CA . ASP B 1 131 ? 16.938 3.412 -0.515 1 97.81 131 ASP B CA 1
ATOM 2218 C C . ASP B 1 131 ? 18.094 4.223 0.065 1 97.81 131 ASP B C 1
ATOM 2220 O O . ASP B 1 131 ? 18.906 3.699 0.829 1 97.81 131 ASP B O 1
ATOM 2224 N N . TRP B 1 132 ? 18.297 5.441 -0.333 1 97.88 132 TRP B N 1
ATOM 2225 C CA . TRP B 1 132 ? 19.266 6.422 0.126 1 97.88 132 TRP B CA 1
ATOM 2226 C C . TRP B 1 132 ? 18.891 7.824 -0.34 1 97.88 132 TRP B C 1
ATOM 2228 O O . TRP B 1 132 ? 18.031 7.988 -1.193 1 97.88 132 TRP B O 1
ATOM 2238 N N . PHE B 1 133 ? 19.594 8.766 0.268 1 97.25 133 PHE B N 1
ATOM 2239 C CA . PHE B 1 133 ? 19.375 10.141 -0.173 1 97.25 133 PHE B CA 1
ATOM 2240 C C . PHE B 1 133 ? 19.75 10.297 -1.642 1 97.25 133 PHE B C 1
ATOM 2242 O O . PHE B 1 133 ? 20.641 9.609 -2.139 1 97.25 133 PHE B O 1
ATOM 2249 N N . GLY B 1 134 ? 19.016 11.227 -2.354 1 95.75 134 GLY B N 1
ATOM 2250 C CA . GLY B 1 134 ? 19.375 11.516 -3.732 1 95.75 134 GLY B CA 1
ATOM 2251 C C . GLY B 1 134 ? 18.281 11.164 -4.723 1 95.75 134 GLY B C 1
ATOM 2252 O O . GLY B 1 134 ? 18.484 11.234 -5.934 1 95.75 134 GLY B O 1
ATOM 2253 N N . GLY B 1 135 ? 17.125 10.781 -4.289 1 96.06 135 GLY B N 1
ATOM 2254 C CA . GLY B 1 135 ? 16 10.477 -5.172 1 96.06 135 GLY B CA 1
ATOM 2255 C C . GLY B 1 135 ? 15.961 9.016 -5.586 1 96.06 135 GLY B C 1
ATOM 2256 O O . GLY B 1 135 ? 16.75 8.203 -5.098 1 96.06 135 GLY B O 1
ATOM 2257 N N . PRO B 1 136 ? 15.031 8.695 -6.477 1 97.25 136 PRO B N 1
ATOM 2258 C CA . PRO B 1 136 ? 14.883 7.301 -6.902 1 97.25 136 PRO B CA 1
ATOM 2259 C C . PRO B 1 136 ? 16.125 6.77 -7.625 1 97.25 136 PRO B C 1
ATOM 2261 O O . PRO B 1 136 ? 16.75 7.496 -8.398 1 97.25 136 PRO B O 1
ATOM 2264 N N . LYS B 1 137 ? 16.391 5.5 -7.324 1 96.56 137 LYS B N 1
ATOM 2265 C CA . LYS B 1 137 ? 17.484 4.84 -8.031 1 96.56 137 LYS B CA 1
ATOM 2266 C C . LYS B 1 137 ? 17.141 4.617 -9.5 1 96.56 137 LYS B C 1
ATOM 2268 O O . LYS B 1 137 ? 16.016 4.234 -9.828 1 96.56 137 LYS B O 1
ATOM 2273 N N . PRO B 1 138 ? 18.141 4.898 -10.359 1 94.5 138 PRO B N 1
ATOM 2274 C CA . PRO B 1 138 ? 17.891 4.672 -11.781 1 94.5 138 PRO B CA 1
ATOM 2275 C C . PRO B 1 138 ? 18.047 3.205 -12.18 1 94.5 138 PRO B C 1
ATOM 2277 O O . PRO B 1 138 ? 19.109 2.799 -12.664 1 94.5 138 PRO B O 1
ATOM 2280 N N . ILE B 1 139 ? 17.125 2.385 -11.984 1 94.69 139 ILE B N 1
ATOM 2281 C CA . ILE B 1 139 ? 17.141 0.963 -12.305 1 94.69 139 ILE B CA 1
ATOM 2282 C C . ILE B 1 139 ? 15.984 0.626 -13.234 1 94.69 139 ILE B C 1
ATOM 2284 O O . ILE B 1 139 ? 14.836 0.994 -12.969 1 94.69 139 ILE B O 1
ATOM 2288 N N . SER B 1 140 ? 16.266 -0.023 -14.344 1 95.25 140 SER B N 1
ATOM 2289 C CA . SER B 1 140 ? 15.234 -0.474 -15.281 1 95.25 140 SER B CA 1
ATOM 2290 C C . SER B 1 140 ? 14.648 -1.815 -14.852 1 95.25 140 SER B C 1
ATOM 2292 O O . SER B 1 140 ? 15.266 -2.545 -14.07 1 95.25 140 SER B O 1
ATOM 2294 N N . PRO B 1 141 ? 13.484 -2.109 -15.43 1 95.5 141 PRO B N 1
ATOM 2295 C CA . PRO B 1 141 ? 12.93 -3.434 -15.148 1 95.5 141 PRO B CA 1
ATOM 2296 C C . PRO B 1 141 ? 13.867 -4.57 -15.562 1 95.5 141 PRO B C 1
ATOM 2298 O O . PRO B 1 141 ? 13.992 -5.566 -14.844 1 95.5 141 PRO B O 1
ATOM 2301 N N . SER B 1 142 ? 14.516 -4.422 -16.719 1 94.19 142 SER B N 1
ATOM 2302 C CA . SER B 1 142 ? 15.445 -5.453 -17.172 1 94.19 142 SER B CA 1
ATOM 2303 C C . SER B 1 142 ? 16.594 -5.633 -16.188 1 94.19 142 SER B C 1
ATOM 2305 O O . SER B 1 142 ? 16.969 -6.758 -15.844 1 94.19 142 SER B O 1
ATOM 2307 N N . GLN B 1 143 ? 17.188 -4.551 -15.711 1 92.5 143 GLN B N 1
ATOM 2308 C CA . GLN B 1 143 ? 18.25 -4.602 -14.719 1 92.5 143 GLN B CA 1
ATOM 2309 C C . GLN B 1 143 ? 17.766 -5.227 -13.414 1 92.5 143 GLN B C 1
ATOM 2311 O O . GLN B 1 143 ? 18.469 -6.047 -12.82 1 92.5 143 GLN B O 1
ATOM 2316 N N . TYR B 1 144 ? 16.625 -4.91 -13.016 1 92 144 TYR B N 1
ATOM 2317 C CA . TYR B 1 144 ? 16 -5.441 -11.805 1 92 144 TYR B CA 1
ATOM 2318 C C . TYR B 1 144 ? 15.828 -6.953 -11.906 1 92 144 TYR B C 1
ATOM 2320 O O . TYR B 1 144 ? 16.172 -7.684 -10.977 1 92 144 TYR B O 1
ATOM 2328 N N . LEU B 1 145 ? 15.328 -7.402 -13 1 90.19 145 LEU B N 1
ATOM 2329 C CA . LEU B 1 145 ? 15.039 -8.82 -13.195 1 90.19 145 LEU B CA 1
ATOM 2330 C C . LEU B 1 145 ? 16.328 -9.617 -13.328 1 90.19 145 LEU B C 1
ATOM 2332 O O . LEU B 1 145 ? 16.391 -10.781 -12.93 1 90.19 145 LEU B O 1
ATOM 2336 N N . ASP B 1 146 ? 17.328 -8.953 -13.805 1 85.94 146 ASP B N 1
ATOM 2337 C CA . ASP B 1 146 ? 18.641 -9.602 -13.922 1 85.94 146 ASP B CA 1
ATOM 2338 C C . ASP B 1 146 ? 19.266 -9.82 -12.555 1 85.94 146 ASP B C 1
ATOM 2340 O O . ASP B 1 146 ? 19.906 -10.852 -12.312 1 85.94 146 ASP B O 1
ATOM 2344 N N . TYR B 1 147 ? 19.094 -8.82 -11.688 1 77.75 147 TYR B N 1
ATOM 2345 C CA . TYR B 1 147 ? 19.609 -8.953 -10.328 1 77.75 147 TYR B CA 1
ATOM 2346 C C . TYR B 1 147 ? 18.938 -10.094 -9.586 1 77.75 147 TYR B C 1
ATOM 2348 O O . TYR B 1 147 ? 19.578 -10.836 -8.844 1 77.75 147 TYR B O 1
ATOM 2356 N N . GLY B 1 148 ? 17.703 -10.195 -9.773 1 67.44 148 GLY B N 1
ATOM 2357 C CA . GLY B 1 148 ? 16.953 -11.281 -9.164 1 67.44 148 GLY B CA 1
ATOM 2358 C C . GLY B 1 148 ? 17.422 -12.648 -9.625 1 67.44 148 GLY B C 1
ATOM 2359 O O . GLY B 1 148 ? 17.484 -13.594 -8.828 1 67.44 148 GLY B O 1
ATOM 2360 N N . ARG B 1 149 ? 17.75 -12.734 -10.812 1 68.38 149 ARG B N 1
ATOM 2361 C CA . ARG B 1 149 ? 18.219 -14 -11.352 1 68.38 149 ARG B CA 1
ATOM 2362 C C . ARG B 1 149 ? 19.609 -14.336 -10.836 1 68.38 149 ARG B C 1
ATOM 2364 O O . ARG B 1 149 ? 19.938 -15.508 -10.617 1 68.38 149 ARG B O 1
ATOM 2371 N N . ASP B 1 150 ? 20.328 -13.273 -10.617 1 61.56 150 ASP B N 1
ATOM 2372 C CA . ASP B 1 150 ? 21.703 -13.469 -10.164 1 61.56 150 ASP B CA 1
ATOM 2373 C C . ASP B 1 150 ? 21.75 -13.758 -8.664 1 61.56 150 ASP B C 1
ATOM 2375 O O . ASP B 1 150 ? 22.609 -14.508 -8.203 1 61.56 150 ASP B O 1
ATOM 2379 N N . GLN B 1 151 ? 20.828 -12.945 -7.902 1 53.72 151 GLN B N 1
ATOM 2380 C CA . GLN B 1 151 ? 20.828 -13.141 -6.457 1 53.72 151 GLN B CA 1
ATOM 2381 C C . GLN B 1 151 ? 20.234 -14.5 -6.094 1 53.72 151 GLN B C 1
ATOM 2383 O O . GLN B 1 151 ? 20.156 -14.859 -4.914 1 53.72 151 GLN B O 1
ATOM 2388 N N . GLY B 1 152 ? 19.484 -15.164 -6.902 1 45.09 152 GLY B N 1
ATOM 2389 C CA . GLY B 1 152 ? 19.156 -16.516 -6.496 1 45.09 152 GLY B CA 1
ATOM 2390 C C . GLY B 1 152 ? 20.109 -17.078 -5.461 1 45.09 152 GLY B C 1
ATOM 2391 O O . GLY B 1 152 ? 19.797 -18.047 -4.766 1 45.09 152 GLY B O 1
ATOM 2392 N N . SER B 1 153 ? 21.297 -16.734 -5.582 1 38.78 153 SER B N 1
ATOM 2393 C CA . SER B 1 153 ? 22.156 -17.266 -4.516 1 38.78 153 SER B CA 1
ATOM 2394 C C . SER B 1 153 ? 21.953 -16.484 -3.219 1 38.78 153 SER B C 1
ATOM 2396 O O . SER B 1 153 ? 22.078 -17.047 -2.129 1 38.78 153 SER B O 1
ATOM 2398 N N . VAL B 1 154 ? 22.016 -15.055 -3.195 1 35.44 154 VAL B N 1
ATOM 2399 C CA . VAL B 1 154 ? 22.234 -14.43 -1.896 1 35.44 154 VAL B CA 1
ATOM 2400 C C . VAL B 1 154 ? 20.906 -13.898 -1.357 1 35.44 154 VAL B C 1
ATOM 2402 O O . VAL B 1 154 ? 20.547 -14.164 -0.209 1 35.44 154 VAL B O 1
ATOM 2405 N N . MET B 1 155 ? 20.234 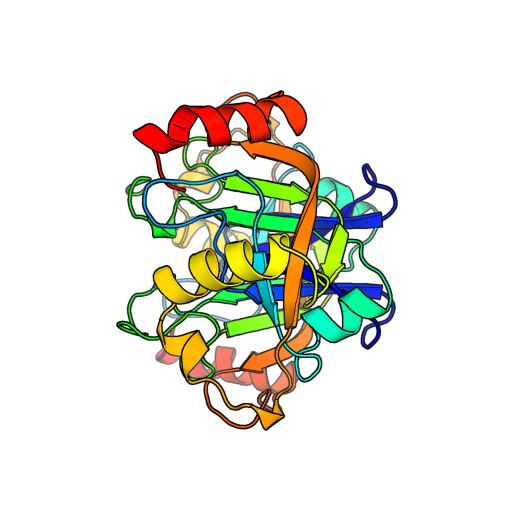-12.633 -1.775 1 36.31 155 MET B N 1
ATOM 2406 C CA . MET B 1 155 ? 19.359 -11.797 -0.959 1 36.31 155 MET B CA 1
ATOM 2407 C C . MET B 1 155 ? 17.891 -12.055 -1.299 1 36.31 155 MET B C 1
ATOM 2409 O O . MET B 1 155 ? 17.453 -11.812 -2.426 1 36.31 155 MET B O 1
ATOM 2413 N N . SER B 1 156 ? 17.281 -13.07 -0.958 1 39.44 156 SER B N 1
ATOM 2414 C CA . SER B 1 156 ? 15.867 -13.398 -1.126 1 39.44 156 SER B CA 1
ATOM 2415 C C . SER B 1 156 ? 14.977 -12.242 -0.681 1 39.44 156 SER B C 1
ATOM 2417 O O . SER B 1 156 ? 15.148 -11.703 0.413 1 39.44 156 SER B O 1
ATOM 2419 N N . LEU B 1 157 ? 14.352 -11.359 -1.56 1 38.22 157 LEU B N 1
ATOM 2420 C CA . LEU B 1 157 ? 13.359 -10.375 -1.128 1 38.22 157 LEU B CA 1
ATOM 2421 C C . LEU B 1 157 ? 12.211 -11.047 -0.39 1 38.22 157 LEU B C 1
ATOM 2423 O O . LEU B 1 157 ? 11.836 -12.18 -0.715 1 38.22 157 LEU B O 1
#

Nearest PDB structures (foldseek):
  1xhn-assembly2_C  TM=9.537E-01  e=3.839E-17  Homo sapiens
  5bnc-assembly1_B  TM=8.566E-01  e=2.543E-09  Mycolicibacterium smegmatis MC2 155
  6vna-assembly2_B-2  TM=8.070E-01  e=3.917E-07  Paracoccus denitrificans PD1222
  3tgv-assembly2_D  TM=8.052E-01  e=2.662E-05  Vibrio cholerae O395
  1xhn-assembly2_C  TM=9.537E-01  e=3.833E-17  Homo sapiens

Foldseek 3Di:
DKKWAQFPVPNGDTDIDDFDWFQAAVLQGQLKTKGWDFCVDRVVVRLVVPFWMKDKDWQVVVCPCPPDDRPALQGKMKIFTAGKAFDDCPDPVVVRRVCRRCNVVVCSVVPDVVRVITMIIGPGADMFMRNDPDGGDPAGPVNSSVVSRVSSRPDRD/DKKWAQFPVPNGDTDIDDFDWFQAAVLQGQLKTKGWDFCVDRVVVRLVVPFWMKDKDWQVVVCPCPPDDRPALQGKMKIFTAGKAFDDCPDPVVVRRVNRRCNVVVCSVVPDVVRVITMIIGPGADMFMRNDPDGGDPAGPVRSSVVSRVSSRPDRD

pLDDT: mean 93.95, std 12.71, range [34.91, 98.94]

Secondary structure (DSSP, 8-state):
-B--EE-TTTTT-EE--B---EEEETTEEEEEEEEEE-TTSHHHHHHHH--EEEEEEESGGGTTTTTS-TTSTTS-EEEEEEEEEEPPTTSHHHHHHHHHHHHH-GGGGGS-GGG--EEEEEEEEEEEEE-SSSSS----HHHHHHHHHHHTTS---/-B--EE-TTTTT-EE--B---EEEETTEEEEEEEEEE-TTSHHHHHHHH--EEEEEEESGGGTTTTTS-TTSTTS-EEEEEEEEEEPPTTSHHHHHHHHHHHHH-GGGGGS-GGG--EEEEEEEEEEEEE-SSSSS----HHHHHHHHHHHTTS---

Solvent-accessible surface area (backbone atoms only — not comparable to full-atom values): 16117 Å² total; per-residue (Å²): 78,37,37,27,16,39,23,76,90,57,82,53,31,26,42,43,38,72,42,57,70,23,32,32,40,92,49,40,28,48,59,48,44,27,33,79,40,26,61,89,36,66,57,45,43,17,26,76,75,39,33,43,18,19,40,24,43,67,42,49,70,73,52,79,41,65,89,57,52,66,63,39,38,69,25,34,35,38,23,39,28,30,33,47,40,78,49,55,79,87,40,76,63,31,57,54,46,48,50,8,36,35,69,74,38,56,67,61,74,71,52,67,71,89,55,57,68,39,47,30,31,48,51,69,68,41,52,48,34,30,58,35,83,85,57,64,51,93,51,50,50,70,57,48,37,49,48,22,57,63,28,28,73,71,72,53,127,79,36,36,27,19,38,22,76,89,57,80,53,30,26,41,43,38,73,42,57,69,25,31,32,40,93,50,40,28,49,59,49,44,27,33,80,42,26,63,90,37,67,58,44,44,16,26,76,76,39,32,42,19,17,41,25,42,65,42,50,70,73,52,80,40,66,90,57,52,64,62,40,39,69,27,34,35,40,25,39,27,30,33,47,40,78,50,56,81,88,40,74,62,33,56,55,46,49,51,8,36,35,69,76,39,57,66,61,76,71,52,66,71,89,55,57,67,40,47,29,32,47,50,68,67,42,53,46,34,30,58,35,85,87,57,63,50,95,52,51,50,68,59,50,36,49,48,22,57,64,29,28,75,73,72,55,128

InterPro domains:
  IPR012349 FMN-binding split barrel [G3DSA:2.30.110.10] (1-147)
  IPR055343 CREG-like, beta-barrel [PF13883] (5-145)

Sequence (314 aa):
GTSPTISSDLSGAPFGNVVSYSDGVPGESHGIPYFYLTTLDPTARDALEDERTSFTLSEFPLGTCGKVDPENPTCAKLTLTGKLKVVDHKSPEADLAKTALFSKHPEMEGWPKNHHFEIFKLEIENIFLIDWFGGPKPISPSQYLDYGRDQGSVMSLGTSPTISSDLSGAPFGNVVSYSDGVPGESHGIPYFYLTTLDPTARDALEDERTSFTLSEFPLGTCGKVDPENPTCAKLTLTGKLKVVDHKSPEADLAKTALFSKHPEMEGWPKNHHFEIFKLEIENIFLIDWFGGPKPISPSQYLDYGRDQGSVMSL

Organism: Aegilops tauschii subsp. strangulata (NCBI:txid200361)